Protein AF-A0A818BZT7-F1 (afdb_monomer_lite)

Secondary structure (DSSP, 8-state):
-PPPPS-EEEESSSTT-EEEHHHHTT--SS-EEEPPPPPHHHHHHHHHHHHHHHHHHHH-TT-----------SSHHHHHHHHTS-PPP--SEEEEEEEEEEHHHHHH-HHHHHHHHHHHT-STT-EEEEE---STHHHH--S--SS-THHHHEEEEEEEEEEE-TT--HHHHHHHHHHHHHHHHHHHTTT-TT---S-GGG--TT---

Foldseek 3Di:
DDDAPAWKKDFPPDPPDIDHPVVVVVDDPGDIDTDDDQDPVNVVVVVVVVVVVVVVCVVDVPDDDDDDDDDDDPDPVRCCVVPPPDDDDDDFDKFKAKFQFFPCCVPPVVVLVVVLVCVLVVDPQKDWDKDQDADDVQLPDPDDDPDFCSRNGGRIMIMIMGTDDPPDDPVVVVVVLVSNLVSNVSVVVRPDDDGPGIDVVRHRPPHPD

Sequence (209 aa):
MAPLIGQRYRCLTCGNYDLCSACEKKGHEHRLELVPQPTEDDEDRSCVANISISLITNNYGNFNISDRYIVSYVSLNNFFVTMVEQSNITGVDVLLGSRLIPENIVRNQPDQLEGVLLQINGHKEAIPIEHRVADGHVSSITQNSSINLAWRSALVHVVYARAWLDETSTKEQQKLAKHITKQVEILQIMTGDCQLDAYMNEVDPNEPD

Radius of gyration: 23.44 Å; chains: 1; bounding box: 52×47×61 Å

pLDDT: mean 83.46, std 10.76, range [49.03, 96.56]

Structure (mmCIF, N/CA/C/O backbone):
data_AF-A0A818BZT7-F1
#
_entry.id   AF-A0A818BZT7-F1
#
loop_
_atom_site.group_PDB
_atom_site.id
_atom_site.type_symbol
_atom_site.label_atom_id
_atom_site.label_alt_id
_atom_site.label_comp_id
_atom_site.label_asym_id
_atom_site.label_entity_id
_atom_site.label_seq_id
_atom_site.pdbx_PDB_ins_code
_atom_site.Cartn_x
_atom_site.Cartn_y
_atom_site.Cartn_z
_atom_site.occupancy
_atom_site.B_iso_or_equiv
_atom_site.auth_seq_id
_atom_site.auth_comp_id
_atom_site.auth_asym_id
_atom_site.auth_atom_id
_atom_site.pdbx_PDB_model_num
ATOM 1 N N . MET A 1 1 ? 15.420 28.518 -17.878 1.00 49.03 1 MET A N 1
ATOM 2 C CA . MET A 1 1 ? 15.680 27.418 -18.831 1.00 49.03 1 MET A CA 1
ATOM 3 C C . MET A 1 1 ? 14.709 27.605 -19.985 1.00 49.03 1 MET A C 1
ATOM 5 O O . MET A 1 1 ? 13.521 27.717 -19.719 1.00 49.03 1 MET A O 1
ATOM 9 N N . ALA A 1 2 ? 15.200 27.806 -21.208 1.00 54.62 2 ALA A N 1
ATOM 10 C CA . ALA A 1 2 ? 14.341 28.055 -22.367 1.00 54.62 2 ALA A CA 1
ATOM 11 C C . ALA A 1 2 ? 13.884 26.720 -22.986 1.00 54.62 2 ALA A C 1
ATOM 13 O O . ALA A 1 2 ? 14.660 25.761 -22.943 1.00 54.62 2 ALA A O 1
ATOM 14 N N . PRO A 1 3 ? 12.664 26.637 -23.544 1.00 63.47 3 PRO A N 1
ATOM 15 C CA . PRO A 1 3 ? 12.210 25.446 -24.255 1.00 63.47 3 PRO A CA 1
ATOM 16 C C . PRO A 1 3 ? 13.120 25.139 -25.453 1.00 63.47 3 PRO A C 1
ATOM 18 O O . PRO A 1 3 ? 13.620 26.048 -26.120 1.00 63.47 3 PRO A O 1
ATOM 21 N N . LEU A 1 4 ? 13.346 23.850 -25.725 1.00 69.00 4 LEU A N 1
ATOM 22 C CA . LEU A 1 4 ? 14.070 23.408 -26.917 1.00 69.00 4 LEU A CA 1
ATOM 23 C C . LEU A 1 4 ? 13.161 23.603 -28.139 1.00 69.00 4 LEU A C 1
ATOM 25 O O . LEU A 1 4 ? 12.076 23.035 -28.194 1.00 69.00 4 LEU A O 1
ATOM 29 N N . ILE A 1 5 ? 13.599 24.410 -29.106 1.00 70.56 5 ILE A N 1
ATOM 30 C CA . ILE A 1 5 ? 12.868 24.668 -30.353 1.00 70.56 5 ILE A CA 1
ATOM 31 C C . ILE A 1 5 ? 13.498 23.829 -31.472 1.00 70.56 5 ILE A C 1
ATOM 33 O O . ILE A 1 5 ? 14.712 23.893 -31.682 1.00 70.56 5 ILE A O 1
ATOM 37 N N . GLY A 1 6 ? 12.675 23.065 -32.197 1.00 75.94 6 GLY A N 1
ATOM 38 C CA . GLY A 1 6 ? 13.096 22.215 -33.316 1.00 75.94 6 GLY A CA 1
ATOM 39 C C . GLY A 1 6 ? 13.392 20.765 -32.916 1.00 75.94 6 GLY A C 1
ATOM 40 O O . GLY A 1 6 ? 12.860 20.257 -31.933 1.00 75.94 6 GLY A O 1
ATOM 41 N N . GLN A 1 7 ? 14.237 20.082 -33.695 1.00 86.56 7 GLN A N 1
ATOM 42 C CA . GLN A 1 7 ? 14.578 18.678 -33.449 1.00 86.56 7 GLN A CA 1
ATOM 43 C C . GLN A 1 7 ? 15.288 18.507 -32.100 1.00 86.56 7 GLN A C 1
ATOM 45 O O . GLN A 1 7 ? 16.265 19.210 -31.807 1.00 86.56 7 GLN A O 1
ATOM 50 N N . ARG A 1 8 ? 14.811 17.537 -31.314 1.00 91.75 8 ARG A N 1
ATOM 51 C CA . ARG A 1 8 ? 15.362 17.153 -30.012 1.00 91.75 8 ARG A CA 1
ATOM 52 C C . ARG A 1 8 ? 16.268 15.938 -30.169 1.00 91.75 8 ARG A C 1
ATOM 54 O O . ARG A 1 8 ? 15.881 14.957 -30.793 1.00 91.75 8 ARG A O 1
ATOM 61 N N . TYR A 1 9 ? 17.440 15.995 -29.555 1.00 92.00 9 TYR A N 1
ATOM 62 C CA . TYR A 1 9 ? 18.417 14.914 -29.534 1.00 92.00 9 TYR A CA 1
ATOM 63 C C . TYR A 1 9 ? 18.625 14.461 -28.095 1.00 92.00 9 TYR A C 1
ATOM 65 O O . TYR A 1 9 ? 18.933 15.290 -27.243 1.00 92.00 9 TYR A O 1
ATOM 73 N N . ARG A 1 10 ? 18.473 13.166 -27.824 1.00 92.00 10 ARG A N 1
ATOM 74 C CA . ARG A 1 10 ? 18.626 12.578 -26.489 1.00 92.00 10 ARG A CA 1
ATOM 75 C C . ARG A 1 10 ? 19.940 11.815 -26.396 1.00 92.00 10 ARG A C 1
ATOM 77 O O . ARG A 1 10 ? 20.263 11.023 -27.278 1.00 92.00 10 ARG A O 1
ATOM 84 N N . CYS A 1 11 ? 20.686 12.020 -25.318 1.00 92.75 11 CYS A N 1
ATOM 85 C CA . CYS A 1 11 ? 21.865 11.217 -25.018 1.00 92.75 11 CYS A CA 1
ATOM 86 C C . CYS A 1 11 ? 21.468 9.821 -24.529 1.00 92.75 11 CYS A C 1
ATOM 88 O O . CYS A 1 11 ? 20.619 9.686 -23.653 1.00 92.75 11 CYS A O 1
ATOM 90 N N . LEU A 1 12 ? 22.102 8.785 -25.080 1.00 89.31 12 LEU A N 1
ATOM 91 C CA . LEU A 1 12 ? 21.833 7.395 -24.693 1.00 89.31 12 LEU A CA 1
ATOM 92 C C . LEU A 1 12 ? 22.603 6.952 -23.442 1.00 89.31 12 LEU A C 1
ATOM 94 O O . LEU A 1 12 ? 22.295 5.909 -22.872 1.00 89.31 12 LEU A O 1
ATOM 98 N N . THR A 1 13 ? 23.596 7.736 -23.020 1.00 91.94 13 THR A N 1
ATOM 99 C CA . THR A 1 13 ? 24.458 7.415 -21.872 1.00 91.94 13 THR A CA 1
ATOM 100 C C . THR A 1 13 ? 24.165 8.308 -20.670 1.00 91.94 13 THR A C 1
ATOM 102 O O . THR A 1 13 ? 24.082 7.828 -19.542 1.00 91.9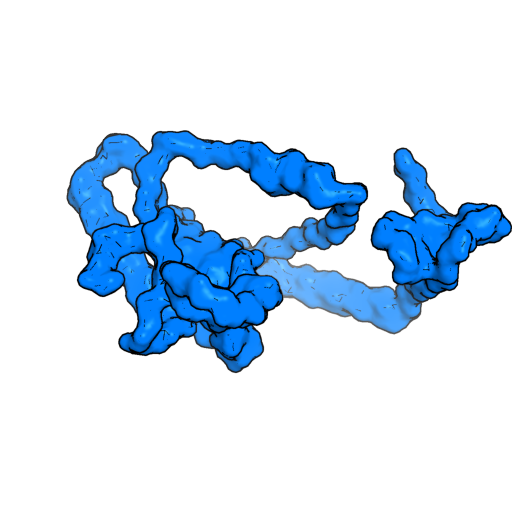4 13 THR A O 1
ATOM 105 N N . CYS A 1 14 ? 23.993 9.614 -20.884 1.00 90.00 14 CYS A N 1
ATOM 106 C CA . CYS A 1 14 ? 23.634 10.549 -19.823 1.00 90.00 14 CYS A CA 1
ATOM 107 C C . CYS A 1 14 ? 22.130 10.474 -19.541 1.00 90.00 14 CYS A C 1
ATOM 109 O O . CYS A 1 14 ? 21.316 10.750 -20.421 1.00 90.00 14 CYS A O 1
ATOM 111 N N . GLY A 1 15 ? 21.755 10.170 -18.297 1.00 84.12 15 GLY A N 1
ATOM 112 C CA . GLY A 1 15 ? 20.358 10.238 -17.870 1.00 84.12 15 GLY A CA 1
ATOM 113 C C . GLY A 1 15 ? 19.805 11.663 -17.990 1.00 84.12 15 GLY A C 1
ATOM 114 O O . GLY A 1 15 ? 20.409 12.602 -17.476 1.00 84.12 15 GLY A O 1
ATOM 115 N N . ASN A 1 16 ? 18.652 11.817 -18.652 1.00 81.25 16 ASN A N 1
ATOM 116 C CA . ASN A 1 16 ? 17.928 13.088 -18.824 1.00 81.25 16 ASN A CA 1
ATOM 117 C C . ASN A 1 16 ? 18.738 14.225 -19.478 1.00 81.25 16 ASN A C 1
ATOM 119 O O . ASN A 1 16 ? 18.587 15.389 -19.107 1.00 81.25 16 ASN A O 1
ATOM 123 N N . TYR A 1 17 ? 19.588 13.907 -20.457 1.00 87.38 17 TYR A N 1
ATOM 124 C CA . TYR A 1 17 ? 20.350 14.913 -21.193 1.00 87.38 17 TYR A CA 1
ATOM 125 C C . TYR A 1 17 ? 19.846 15.053 -22.632 1.00 87.38 17 TYR A C 1
ATOM 127 O O . TYR A 1 17 ? 20.062 14.171 -23.466 1.00 87.38 17 TYR A O 1
ATOM 135 N N . ASP A 1 18 ? 19.189 16.179 -22.914 1.00 89.75 18 ASP A N 1
ATOM 136 C CA . ASP A 1 18 ? 18.651 16.518 -24.229 1.00 89.75 18 ASP A CA 1
ATOM 137 C C . ASP A 1 18 ? 19.289 17.789 -24.792 1.00 89.75 18 ASP A C 1
ATOM 139 O O . ASP A 1 18 ? 19.535 18.760 -24.075 1.00 89.75 18 ASP A O 1
ATOM 143 N N . LEU A 1 19 ? 19.495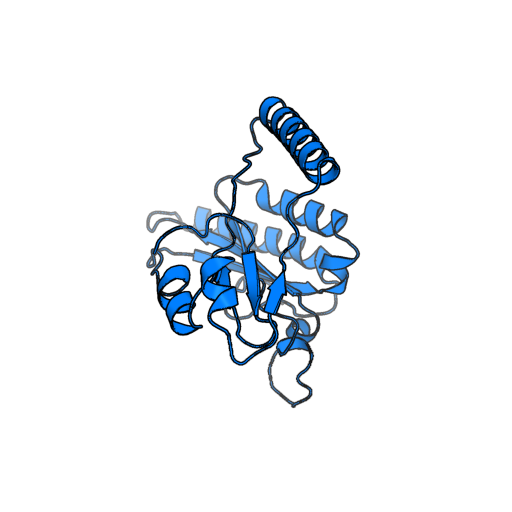 17.804 -26.106 1.00 89.25 19 LEU A N 1
ATOM 144 C CA . LEU A 1 19 ? 20.029 18.934 -26.853 1.00 89.25 19 LEU A CA 1
ATOM 145 C C . LEU A 1 19 ? 19.062 19.342 -27.967 1.00 89.25 19 LEU A C 1
ATOM 147 O O . LEU A 1 19 ? 18.404 18.506 -28.587 1.00 89.25 19 LEU A O 1
ATOM 151 N N . CYS A 1 20 ? 19.000 20.642 -28.261 1.00 90.06 20 CYS A N 1
ATOM 152 C CA . CYS A 1 20 ? 18.420 21.113 -29.518 1.00 90.06 20 CYS A CA 1
ATOM 153 C C . CYS A 1 20 ? 19.416 20.908 -30.665 1.00 90.06 20 CYS A C 1
ATOM 155 O O . CYS A 1 20 ? 20.614 20.719 -30.443 1.00 90.06 20 CYS A O 1
ATOM 157 N N . SER A 1 21 ? 18.949 21.062 -31.901 1.00 87.38 21 SER A N 1
ATOM 158 C CA . SER A 1 21 ? 19.776 20.902 -33.107 1.00 87.38 21 SER A CA 1
ATOM 159 C C . SER A 1 21 ? 20.970 21.865 -33.175 1.00 87.38 21 SER A C 1
ATOM 161 O O . SER A 1 21 ? 21.957 21.587 -33.846 1.00 87.38 21 SER A O 1
ATOM 163 N N . ALA A 1 22 ? 20.903 23.020 -32.503 1.00 86.88 22 ALA A N 1
ATOM 164 C CA . ALA A 1 22 ? 22.027 23.955 -32.437 1.00 86.88 22 ALA A CA 1
ATOM 165 C C . ALA A 1 22 ? 23.097 23.522 -31.422 1.00 86.88 22 ALA A C 1
ATOM 167 O O . ALA A 1 22 ? 24.278 23.803 -31.622 1.00 86.88 22 ALA A O 1
ATOM 168 N N . CYS A 1 23 ? 22.689 22.865 -30.333 1.00 88.69 23 CYS A N 1
ATOM 169 C CA . CYS A 1 23 ? 23.605 22.371 -29.310 1.00 88.69 23 CYS A CA 1
ATOM 170 C C . CYS A 1 23 ? 24.196 21.009 -29.679 1.00 88.69 23 CYS A C 1
ATOM 172 O O . CYS A 1 23 ? 25.354 20.769 -29.367 1.00 88.69 23 CYS A O 1
ATOM 174 N N . GLU A 1 24 ? 23.450 20.162 -30.391 1.00 90.62 24 GLU A N 1
ATOM 175 C CA . GLU A 1 24 ? 23.957 18.896 -30.933 1.00 90.62 24 GLU A CA 1
ATOM 176 C C . GLU A 1 24 ? 25.182 19.124 -31.836 1.00 90.62 24 GLU A C 1
ATOM 178 O O . GLU A 1 24 ? 26.229 18.521 -31.609 1.00 90.62 24 GLU A O 1
ATOM 183 N N . LYS A 1 25 ? 25.124 20.117 -32.734 1.00 88.44 25 LYS A N 1
ATOM 184 C CA . LYS A 1 25 ? 26.244 20.501 -33.617 1.00 88.44 25 LYS A CA 1
ATOM 185 C C . LYS A 1 25 ? 27.517 20.938 -32.893 1.00 88.44 25 LYS A C 1
ATOM 187 O O . LYS A 1 25 ? 28.583 20.958 -33.503 1.00 88.44 25 LYS A O 1
ATOM 192 N N . LYS A 1 26 ? 27.421 21.339 -31.622 1.00 90.00 26 LYS A N 1
ATOM 193 C CA . LYS A 1 26 ? 28.589 21.716 -30.807 1.00 90.00 26 LYS A CA 1
ATOM 194 C C . LYS A 1 26 ? 29.322 20.499 -30.239 1.00 90.00 26 LYS A C 1
ATOM 196 O O . LYS A 1 26 ? 30.416 20.662 -29.709 1.00 90.00 26 LYS A O 1
ATOM 201 N N . GLY A 1 27 ? 28.746 19.309 -30.393 1.00 83.81 27 GLY A N 1
ATOM 202 C CA . GLY A 1 27 ? 29.298 18.050 -29.926 1.00 83.81 27 GLY A CA 1
ATOM 203 C C . GLY A 1 27 ? 28.922 17.742 -28.479 1.00 83.81 27 GLY A C 1
ATOM 204 O O . GLY A 1 27 ? 28.827 18.620 -27.621 1.00 83.81 27 GLY A O 1
ATOM 205 N N . HIS A 1 28 ? 28.727 16.454 -28.218 1.00 90.44 28 HIS A N 1
ATOM 206 C CA . HIS A 1 28 ? 28.611 15.864 -26.891 1.00 90.44 28 HIS A CA 1
ATOM 207 C C . HIS A 1 28 ? 29.419 14.562 -26.887 1.00 90.44 28 HIS A C 1
ATOM 209 O O . HIS A 1 28 ? 29.498 13.884 -27.908 1.00 90.44 28 HIS A O 1
ATOM 215 N N . GLU A 1 29 ? 30.041 14.229 -25.757 1.00 92.56 29 GLU A N 1
ATOM 216 C CA . GLU A 1 29 ? 31.012 13.128 -25.652 1.00 92.56 29 GLU A CA 1
ATOM 217 C C . GLU A 1 29 ? 30.385 11.738 -25.885 1.00 92.56 29 GLU A C 1
ATOM 219 O O . GLU A 1 29 ? 31.062 10.796 -26.292 1.00 92.56 29 GLU A O 1
ATOM 224 N N . HIS A 1 30 ? 29.072 11.618 -25.680 1.00 93.31 30 HIS A N 1
ATOM 225 C CA . HIS A 1 30 ? 28.309 10.389 -25.873 1.00 93.31 30 HIS A CA 1
ATOM 226 C C . HIS A 1 30 ? 27.438 10.422 -27.128 1.00 93.31 30 HIS A C 1
ATOM 228 O O . HIS A 1 30 ? 27.061 11.478 -27.638 1.00 93.31 30 HIS A O 1
ATOM 234 N N . ARG A 1 31 ? 27.035 9.229 -27.577 1.00 92.25 31 ARG A N 1
ATOM 235 C CA . ARG A 1 31 ? 26.115 9.061 -28.702 1.00 92.25 31 ARG A CA 1
ATOM 236 C C . ARG A 1 31 ? 24.758 9.704 -28.400 1.00 92.25 31 ARG A C 1
ATOM 238 O O . ARG A 1 31 ? 24.088 9.353 -27.426 1.00 92.25 31 ARG A O 1
ATOM 245 N N . LEU A 1 32 ? 24.355 10.602 -29.292 1.00 92.06 32 LEU A N 1
ATOM 246 C CA . LEU A 1 32 ? 23.042 11.231 -29.314 1.00 92.06 32 LEU A CA 1
ATOM 247 C C . LEU A 1 32 ? 22.131 10.503 -30.311 1.00 92.06 32 LEU A C 1
ATOM 249 O O . LEU A 1 32 ? 22.587 10.032 -31.355 1.00 92.06 32 LEU A O 1
ATOM 253 N N . GLU A 1 33 ? 20.844 10.428 -29.995 1.00 93.38 33 GLU A N 1
ATOM 254 C CA . GLU A 1 33 ? 19.794 9.905 -30.867 1.00 93.38 33 GLU A CA 1
ATOM 255 C C . GLU A 1 33 ? 18.765 11.002 -31.147 1.00 93.38 33 GLU A C 1
ATOM 257 O O . GLU A 1 33 ? 18.325 11.698 -30.229 1.00 93.38 33 GLU A O 1
ATOM 262 N N . LEU A 1 34 ? 18.383 11.164 -32.417 1.00 90.19 34 LEU A N 1
ATOM 263 C CA . LEU A 1 34 ? 17.292 12.057 -32.793 1.00 90.19 34 LEU A CA 1
ATOM 264 C C . LEU A 1 34 ? 15.983 11.489 -32.244 1.00 90.19 34 LEU A C 1
ATOM 266 O O . LEU A 1 34 ? 15.586 10.381 -32.598 1.00 90.19 34 LEU A O 1
ATOM 270 N N . VAL A 1 35 ? 15.300 12.264 -31.409 1.00 88.06 35 VAL A N 1
ATOM 271 C CA . VAL A 1 35 ? 13.954 11.930 -30.953 1.00 88.06 35 VAL A CA 1
ATOM 272 C C . VAL A 1 35 ? 12.998 12.180 -32.125 1.00 88.06 35 VAL A C 1
ATOM 274 O O . VAL A 1 35 ? 12.928 13.323 -32.600 1.00 88.06 35 VAL A O 1
ATOM 277 N N . PRO A 1 36 ? 12.284 11.146 -32.614 1.00 81.69 36 PRO A N 1
ATOM 278 C CA . PRO A 1 36 ? 11.336 11.301 -33.710 1.00 81.69 36 PRO A CA 1
ATOM 279 C C . PRO A 1 36 ? 10.300 12.374 -33.376 1.00 81.69 36 PRO A C 1
ATOM 281 O O . PRO A 1 36 ? 9.833 12.464 -32.239 1.00 81.69 36 PRO A O 1
ATOM 284 N N . GLN A 1 37 ? 9.960 13.201 -34.363 1.00 75.69 37 GLN A N 1
ATOM 285 C CA . GLN A 1 37 ? 8.767 14.037 -34.254 1.00 75.69 37 GLN A CA 1
ATOM 286 C C . GLN A 1 37 ? 7.526 13.138 -34.375 1.00 75.69 37 GLN A C 1
ATOM 288 O O . GLN A 1 37 ? 7.623 12.098 -35.036 1.00 75.69 37 GLN A O 1
ATOM 293 N N . PRO A 1 38 ? 6.391 13.513 -33.760 1.00 70.38 38 PRO A N 1
ATOM 294 C CA . PRO A 1 38 ? 5.126 12.819 -33.984 1.00 70.38 38 PRO A CA 1
ATOM 295 C C . PRO A 1 38 ? 4.825 12.733 -35.485 1.00 70.38 38 PRO A C 1
ATOM 297 O O . PRO A 1 38 ? 5.083 13.684 -36.226 1.00 70.38 38 PRO A O 1
ATOM 300 N N . THR A 1 39 ? 4.334 11.584 -35.935 1.00 76.31 39 THR A N 1
ATOM 301 C CA . THR A 1 39 ? 3.860 11.395 -37.314 1.00 76.31 39 THR A CA 1
ATOM 302 C C . THR A 1 39 ? 2.414 11.886 -37.463 1.00 76.31 39 THR A C 1
ATOM 304 O O . THR A 1 39 ? 1.724 12.052 -36.460 1.00 76.31 39 THR A O 1
ATOM 307 N N . GLU A 1 40 ? 1.924 12.089 -38.693 1.00 70.50 40 GLU A N 1
ATOM 308 C CA . GLU A 1 40 ? 0.499 12.406 -38.936 1.00 70.50 40 GLU A CA 1
ATOM 309 C C . GLU A 1 40 ? -0.432 11.349 -38.303 1.00 70.50 40 GLU A C 1
ATOM 311 O O . GLU A 1 40 ? -1.425 11.699 -37.670 1.00 70.50 40 GLU A O 1
ATOM 316 N N . ASP A 1 41 ? -0.049 10.067 -38.347 1.00 72.06 41 ASP A N 1
ATOM 317 C CA . ASP A 1 41 ? -0.779 8.979 -37.679 1.00 72.06 41 ASP A CA 1
ATOM 318 C C . ASP A 1 41 ? -0.816 9.141 -36.142 1.00 72.06 41 ASP A C 1
ATOM 320 O O . ASP A 1 41 ? -1.782 8.737 -35.487 1.00 72.06 41 ASP A O 1
ATOM 324 N N . ASP A 1 42 ? 0.228 9.721 -35.538 1.00 65.69 42 ASP A N 1
ATOM 325 C CA . ASP A 1 42 ? 0.270 10.004 -34.098 1.00 65.69 42 ASP A CA 1
ATOM 326 C C . ASP A 1 42 ? -0.615 11.206 -33.728 1.00 65.69 42 ASP A C 1
ATOM 328 O O . ASP A 1 42 ? -1.237 11.205 -32.660 1.00 65.69 42 ASP A O 1
ATOM 332 N N . GLU A 1 43 ? -0.718 12.209 -34.606 1.00 66.31 43 GLU A N 1
ATOM 333 C CA . GLU A 1 43 ? -1.638 13.343 -34.441 1.00 66.31 43 GLU A CA 1
ATOM 334 C C . GLU A 1 43 ? -3.104 12.898 -34.549 1.00 66.31 43 GLU A C 1
ATOM 336 O O . GLU A 1 43 ? -3.924 13.263 -33.700 1.00 66.31 43 GLU A O 1
ATOM 341 N N . ASP A 1 44 ? -3.422 12.018 -35.500 1.00 69.88 44 ASP A N 1
ATOM 342 C CA . ASP A 1 44 ? -4.750 11.409 -35.626 1.00 69.88 44 ASP A CA 1
ATOM 343 C C . ASP A 1 44 ? -5.105 10.559 -34.397 1.00 69.88 44 ASP A C 1
ATOM 345 O O . ASP A 1 44 ? -6.208 10.662 -33.850 1.00 69.88 44 ASP A O 1
ATOM 349 N N . ARG A 1 45 ? -4.156 9.771 -33.875 1.00 68.12 45 ARG A N 1
ATOM 350 C CA . ARG A 1 45 ? -4.338 9.034 -32.610 1.00 68.12 45 ARG A CA 1
ATOM 351 C C . ARG A 1 45 ? -4.578 9.965 -31.425 1.00 68.12 45 ARG A C 1
ATOM 353 O O . ARG A 1 45 ? -5.419 9.656 -30.579 1.00 68.12 45 ARG A O 1
ATOM 360 N N . SER A 1 46 ? -3.885 11.103 -31.367 1.00 67.88 46 SER A N 1
ATOM 361 C CA . SER A 1 46 ? -4.117 12.130 -30.347 1.00 67.88 46 SER A CA 1
ATOM 362 C C . SER A 1 46 ? -5.523 12.732 -30.463 1.00 67.88 46 SER A C 1
ATOM 364 O O . SER A 1 46 ? -6.220 12.878 -29.456 1.00 67.88 46 SER A O 1
ATOM 366 N N . CYS A 1 47 ? -5.993 12.999 -31.685 1.00 70.50 47 CYS A N 1
ATOM 367 C CA . CYS A 1 47 ? -7.353 13.472 -31.941 1.00 70.50 47 CYS A CA 1
ATOM 368 C C . CYS A 1 47 ? -8.411 12.463 -31.460 1.00 70.50 47 CYS A C 1
ATOM 370 O O . CYS A 1 47 ? -9.324 12.821 -30.711 1.00 70.50 47 CYS A O 1
ATOM 372 N N . VAL A 1 48 ? -8.250 11.185 -31.813 1.00 68.88 48 VAL A N 1
ATOM 373 C CA . VAL A 1 48 ? -9.156 10.100 -31.399 1.00 68.88 48 VAL A CA 1
ATOM 374 C C . VAL A 1 48 ? -9.164 9.923 -29.876 1.00 68.88 48 VAL A C 1
ATOM 376 O O . VAL A 1 48 ? -10.234 9.739 -29.283 1.00 68.88 48 VAL A O 1
ATOM 379 N N . ALA A 1 49 ? -8.003 10.027 -29.222 1.00 67.75 49 ALA A N 1
ATOM 380 C CA . ALA A 1 49 ? -7.904 9.987 -27.765 1.00 67.75 49 ALA A CA 1
ATOM 381 C C . ALA A 1 49 ? -8.671 11.152 -27.117 1.00 67.75 49 ALA A C 1
ATOM 383 O O . ALA A 1 49 ? -9.473 10.921 -26.214 1.00 67.75 49 ALA A O 1
ATOM 384 N N . ASN A 1 50 ? -8.514 12.378 -27.625 1.00 68.12 50 ASN A N 1
ATOM 385 C CA . ASN A 1 50 ? -9.215 13.560 -27.113 1.00 68.12 50 ASN A CA 1
ATOM 386 C C . ASN A 1 50 ? -10.740 13.461 -27.274 1.00 68.12 50 ASN A C 1
ATOM 388 O O . ASN A 1 50 ? -11.488 13.795 -26.352 1.00 68.12 50 ASN A O 1
ATOM 392 N N . ILE A 1 51 ? -11.216 12.953 -28.415 1.00 72.94 51 ILE A N 1
ATOM 393 C CA . ILE A 1 51 ? -12.647 12.708 -28.642 1.00 72.94 51 ILE A CA 1
ATOM 394 C C . ILE A 1 51 ? -13.171 11.676 -27.636 1.00 72.94 51 ILE A C 1
ATOM 396 O O . ILE A 1 51 ? -14.187 11.916 -26.984 1.00 72.94 51 ILE A O 1
ATOM 400 N N . SER A 1 52 ? -12.453 10.568 -27.446 1.00 71.38 52 SER A N 1
ATOM 401 C CA . SER A 1 52 ? -12.827 9.514 -26.492 1.00 71.38 52 SER A CA 1
ATOM 402 C C . SER A 1 52 ? -12.875 10.031 -25.049 1.00 71.38 52 SER A C 1
ATOM 404 O O . SER A 1 52 ? -13.851 9.792 -24.342 1.00 71.38 52 SER A O 1
ATOM 406 N N . ILE A 1 53 ? -11.874 10.814 -24.639 1.00 69.06 53 ILE A N 1
ATOM 407 C CA . ILE A 1 53 ? -11.810 11.511 -23.343 1.00 69.06 53 ILE A CA 1
ATOM 408 C C . ILE A 1 53 ? -13.052 12.384 -23.147 1.00 69.06 53 ILE A C 1
ATOM 410 O O . ILE A 1 53 ? -13.718 12.268 -22.120 1.00 69.06 53 ILE A O 1
ATOM 414 N N . SER A 1 54 ? -13.401 13.208 -24.140 1.00 68.81 54 SER A N 1
ATOM 415 C CA . SER A 1 54 ? -14.567 14.097 -24.062 1.00 68.81 54 SER A CA 1
ATOM 416 C C . SER A 1 54 ? -15.897 13.338 -23.981 1.00 68.81 54 SER A C 1
ATOM 418 O O . SER A 1 54 ? -16.813 13.760 -23.278 1.00 68.81 54 SER A O 1
ATOM 420 N N . LEU A 1 55 ? -16.017 12.199 -24.669 1.00 68.44 55 LEU A N 1
ATOM 421 C CA . LEU A 1 55 ? -17.209 11.352 -24.611 1.00 68.44 55 LEU A CA 1
ATOM 422 C C . LEU A 1 55 ? -17.368 10.697 -23.238 1.00 68.44 55 LEU A C 1
ATOM 424 O O . LEU A 1 55 ? -18.491 10.560 -22.755 1.00 68.44 55 LEU A O 1
ATOM 428 N N . ILE A 1 56 ? -16.263 10.305 -22.605 1.00 66.88 56 ILE A N 1
ATOM 429 C CA . ILE A 1 56 ? -16.279 9.701 -21.273 1.00 66.88 56 ILE A CA 1
ATOM 430 C C . ILE A 1 56 ? -16.616 10.765 -20.216 1.00 66.88 56 ILE A C 1
ATOM 432 O O . ILE A 1 56 ? -17.528 10.562 -19.417 1.00 66.88 56 ILE A O 1
ATOM 436 N N . THR A 1 57 ? -15.961 11.928 -20.228 1.00 67.44 57 THR A N 1
ATOM 437 C CA . THR A 1 57 ? -16.175 12.964 -19.197 1.00 67.44 57 THR A CA 1
ATOM 438 C C . THR A 1 57 ? -17.543 13.633 -19.271 1.00 67.44 57 THR A C 1
ATOM 440 O O . THR A 1 57 ? -18.088 14.003 -18.235 1.00 67.44 57 THR A O 1
ATOM 443 N N . ASN A 1 58 ? -18.137 13.755 -20.461 1.00 68.81 58 ASN A N 1
ATOM 444 C CA . ASN A 1 58 ? -19.469 14.349 -20.607 1.00 68.81 58 ASN A CA 1
ATOM 445 C C . ASN A 1 58 ? -20.611 13.397 -20.216 1.00 68.81 58 ASN A C 1
ATOM 447 O O . ASN A 1 58 ? -21.685 13.864 -19.843 1.00 68.81 58 ASN A O 1
ATOM 451 N N . ASN A 1 59 ? -20.400 12.079 -20.297 1.00 67.19 59 ASN A N 1
ATOM 452 C CA . ASN A 1 59 ? -21.437 11.089 -19.991 1.00 67.19 59 ASN A CA 1
ATOM 453 C C . ASN A 1 59 ? -21.375 10.555 -18.550 1.00 67.19 59 ASN A C 1
ATOM 455 O O . ASN A 1 59 ? -22.370 10.015 -18.068 1.00 67.19 59 ASN A O 1
ATOM 459 N N . TYR A 1 60 ? -20.250 10.724 -17.845 1.00 62.72 60 TYR A N 1
ATOM 460 C CA . TYR A 1 60 ? -20.062 10.216 -16.484 1.00 62.72 60 TYR A CA 1
ATOM 461 C C . TYR A 1 60 ? -19.651 11.336 -15.518 1.00 62.72 60 TYR A C 1
ATOM 463 O O . TYR A 1 60 ? -18.490 11.726 -15.440 1.00 62.72 60 TYR A O 1
ATOM 471 N N . GLY A 1 61 ? -20.608 11.836 -14.727 1.00 64.50 61 GLY A N 1
ATOM 472 C CA . GLY A 1 61 ? -20.390 12.944 -13.779 1.00 64.50 61 GLY A CA 1
ATOM 473 C C . GLY A 1 61 ? -19.544 12.607 -12.542 1.00 64.50 61 GLY A C 1
ATOM 474 O O . GLY A 1 61 ? -19.272 13.482 -11.725 1.00 64.50 61 GLY A O 1
ATOM 475 N N . ASN A 1 62 ? -19.144 11.346 -12.376 1.00 64.25 62 ASN A N 1
ATOM 476 C CA . ASN A 1 62 ? -18.258 10.863 -11.314 1.00 64.25 62 ASN A CA 1
ATOM 477 C C . ASN A 1 62 ? -16.836 10.554 -11.814 1.00 64.25 62 ASN A C 1
ATOM 479 O O . ASN A 1 62 ? -16.040 10.000 -11.059 1.00 64.25 62 ASN A O 1
ATOM 483 N N . PHE A 1 63 ? -16.519 10.887 -13.067 1.00 62.75 63 PHE A N 1
ATOM 484 C CA . PHE A 1 63 ? -15.218 10.632 -13.673 1.00 62.75 63 PHE A CA 1
ATOM 485 C C . PHE A 1 63 ? -14.450 11.944 -13.852 1.00 62.75 63 PHE A C 1
ATOM 487 O O . PHE A 1 63 ? -14.944 12.877 -14.481 1.00 62.75 63 PHE A O 1
ATOM 494 N N . ASN A 1 64 ? -13.238 12.026 -13.297 1.00 65.44 64 ASN A N 1
ATOM 495 C CA . ASN A 1 64 ? -12.362 13.186 -13.449 1.00 65.44 64 ASN A CA 1
ATOM 496 C C . ASN A 1 64 ? -11.086 12.768 -14.184 1.00 65.44 64 ASN A C 1
ATOM 498 O O . ASN A 1 64 ? -10.346 11.914 -13.699 1.00 65.44 64 ASN A O 1
ATOM 502 N N . ILE A 1 65 ? -10.830 13.375 -15.341 1.00 69.31 65 ILE A N 1
ATOM 503 C CA . ILE A 1 65 ? -9.583 13.188 -16.085 1.00 69.31 65 ILE A CA 1
ATOM 504 C C . ILE A 1 65 ? -8.660 14.348 -15.739 1.00 69.31 65 ILE A C 1
ATOM 506 O O . ILE A 1 65 ? -9.036 15.511 -15.858 1.00 69.31 65 ILE A O 1
ATOM 510 N N . SER A 1 66 ? -7.437 14.026 -15.332 1.00 67.88 66 SER A N 1
ATOM 511 C CA . SER A 1 66 ? -6.394 15.012 -15.073 1.00 67.88 66 SER A CA 1
ATOM 512 C C . SER A 1 66 ? -5.154 14.681 -15.886 1.00 67.88 66 SER A C 1
ATOM 514 O O . SER A 1 66 ? -4.667 13.550 -15.807 1.00 67.88 66 SER A O 1
ATOM 516 N N . ASP A 1 67 ? -4.600 15.671 -16.579 1.00 63.25 67 ASP A N 1
ATOM 517 C CA . ASP A 1 67 ? -3.302 15.531 -17.229 1.00 63.25 67 ASP A CA 1
ATOM 518 C C . ASP A 1 67 ? -2.197 15.468 -16.172 1.00 63.25 67 ASP A C 1
ATOM 520 O O . ASP A 1 67 ? -2.093 16.319 -15.282 1.00 63.25 67 ASP A O 1
ATOM 524 N N . ARG A 1 68 ? -1.349 14.442 -16.260 1.00 64.75 68 ARG A N 1
ATOM 525 C CA . ARG A 1 68 ? -0.153 14.304 -15.425 1.00 64.75 68 ARG A CA 1
ATOM 526 C C . ARG A 1 68 ? 1.075 14.426 -16.317 1.00 64.75 68 ARG A C 1
ATOM 528 O O . ARG A 1 68 ? 1.305 13.596 -17.189 1.00 64.75 68 ARG A O 1
ATOM 535 N N . TYR A 1 69 ? 1.869 15.469 -16.091 1.00 74.50 69 TYR A N 1
ATOM 536 C CA . TYR A 1 69 ? 3.139 15.655 -16.785 1.00 74.50 69 TYR A CA 1
ATOM 537 C C . TYR A 1 69 ? 4.197 14.712 -16.213 1.00 74.50 69 TYR A C 1
ATOM 539 O O . TYR A 1 69 ? 4.311 14.559 -14.996 1.00 74.50 69 TYR A O 1
ATOM 547 N N . ILE A 1 70 ? 5.011 14.119 -17.088 1.00 80.88 70 ILE A N 1
ATOM 548 C CA . ILE A 1 70 ? 6.231 13.431 -16.663 1.00 80.88 70 ILE A CA 1
ATOM 549 C C . ILE A 1 70 ? 7.230 14.509 -16.239 1.00 80.88 70 ILE A C 1
ATOM 551 O O . ILE A 1 70 ? 7.695 15.295 -17.066 1.00 80.88 70 ILE A O 1
ATOM 555 N N . VAL A 1 71 ? 7.545 14.552 -14.946 1.00 83.06 71 VAL A N 1
ATOM 556 C CA . VAL A 1 71 ? 8.538 15.471 -14.382 1.00 83.06 71 VAL A CA 1
ATOM 557 C C . VAL A 1 71 ? 9.829 14.702 -14.134 1.00 83.06 71 VAL A C 1
ATOM 559 O O . VAL A 1 71 ? 9.855 13.741 -13.366 1.00 83.06 71 VAL A O 1
ATOM 562 N N . SER A 1 72 ? 10.908 15.130 -14.784 1.00 88.75 72 SER A N 1
ATOM 563 C CA . SER A 1 72 ? 12.248 14.597 -14.538 1.00 88.75 72 SER A CA 1
ATOM 564 C C . SER A 1 72 ? 12.942 15.386 -13.432 1.00 88.75 72 SER A C 1
ATOM 566 O O . SER A 1 72 ? 12.946 16.616 -13.450 1.00 88.75 72 SER A O 1
ATOM 568 N N . TYR A 1 73 ? 13.592 14.677 -12.511 1.00 89.56 73 TYR A N 1
ATOM 569 C CA . TYR A 1 73 ? 14.383 15.264 -11.429 1.00 89.56 73 TYR A CA 1
ATOM 570 C C . TYR A 1 73 ? 15.873 15.053 -11.686 1.00 89.56 73 TYR A C 1
ATOM 572 O O . TYR A 1 73 ? 16.285 14.033 -12.242 1.00 89.56 73 TYR A O 1
ATOM 580 N N . VAL A 1 74 ? 16.691 16.023 -11.276 1.00 91.88 74 VAL A N 1
ATOM 581 C CA . VAL A 1 74 ? 18.146 16.006 -11.521 1.00 91.88 74 VAL A CA 1
ATOM 582 C C . VAL A 1 74 ? 18.900 15.031 -10.612 1.00 91.88 74 VAL A C 1
ATOM 584 O O . VAL A 1 74 ? 20.034 14.664 -10.902 1.00 91.88 74 VAL A O 1
ATOM 587 N N . SER A 1 75 ? 18.290 14.622 -9.497 1.00 93.62 75 SER A N 1
ATOM 588 C CA . SER A 1 75 ? 18.833 13.639 -8.560 1.00 93.62 75 SER A CA 1
ATOM 589 C C . SER A 1 75 ? 17.725 13.047 -7.687 1.00 93.62 75 SER A C 1
ATOM 591 O O . SER A 1 75 ? 16.645 13.630 -7.565 1.00 93.62 75 SER A O 1
ATOM 593 N N . LEU A 1 76 ? 18.019 11.925 -7.020 1.00 92.50 76 LEU A N 1
ATOM 594 C CA . LEU A 1 76 ? 17.114 11.325 -6.035 1.00 92.50 76 LEU A CA 1
ATOM 595 C C . LEU A 1 76 ? 16.792 12.295 -4.889 1.00 92.50 76 LEU A C 1
ATOM 597 O O . LEU A 1 76 ? 15.646 12.377 -4.465 1.00 92.50 76 LEU A O 1
ATOM 601 N N . ASN A 1 77 ? 17.777 13.073 -4.427 1.00 93.56 77 ASN A N 1
ATOM 602 C CA . ASN A 1 77 ? 17.561 14.068 -3.376 1.00 93.56 77 ASN A CA 1
ATOM 603 C C . ASN A 1 77 ? 16.602 15.176 -3.832 1.00 93.56 77 ASN A C 1
ATOM 605 O O . ASN A 1 77 ? 15.709 15.566 -3.091 1.00 93.56 77 ASN A O 1
ATOM 609 N N . ASN A 1 78 ? 16.756 15.667 -5.067 1.00 93.25 78 ASN A N 1
ATOM 610 C CA . ASN A 1 78 ? 15.850 16.679 -5.604 1.00 93.25 78 ASN A CA 1
ATOM 611 C C . ASN A 1 78 ? 14.416 16.143 -5.749 1.00 93.25 78 ASN A C 1
ATOM 613 O O . ASN A 1 78 ? 13.476 16.859 -5.411 1.00 93.25 78 ASN A O 1
ATOM 617 N N . PHE A 1 79 ? 14.254 14.889 -6.181 1.00 91.94 79 PHE A N 1
ATOM 618 C CA . PHE A 1 79 ? 12.960 14.204 -6.163 1.00 91.94 79 PHE A CA 1
ATOM 619 C C . PHE A 1 79 ? 12.383 14.121 -4.743 1.00 91.94 79 PHE A C 1
ATOM 621 O O . PHE A 1 79 ? 11.251 14.546 -4.529 1.00 91.94 79 PHE A O 1
ATOM 628 N N . PHE A 1 80 ? 13.168 13.640 -3.775 1.00 91.75 80 PHE A N 1
ATOM 629 C CA . PHE A 1 80 ? 12.721 13.434 -2.397 1.00 91.75 80 PHE A CA 1
ATOM 630 C C . PHE A 1 80 ? 12.236 14.734 -1.748 1.00 91.75 80 PHE A C 1
ATOM 632 O O . PHE A 1 80 ? 11.097 14.799 -1.299 1.00 91.75 80 PHE A O 1
ATOM 639 N N . VAL A 1 81 ? 13.046 15.794 -1.790 1.00 90.44 81 VAL A N 1
ATOM 640 C CA . VAL A 1 81 ? 12.692 17.113 -1.234 1.00 90.44 81 VAL A CA 1
ATOM 641 C C . VAL A 1 81 ? 11.439 17.692 -1.905 1.00 90.44 81 VAL A C 1
ATOM 643 O O . VAL A 1 81 ? 10.604 18.315 -1.258 1.00 90.44 81 VAL A O 1
ATOM 646 N N . THR A 1 82 ? 11.275 17.483 -3.216 1.00 88.81 82 THR A N 1
ATOM 647 C CA . THR A 1 82 ? 10.153 18.081 -3.959 1.00 88.81 82 THR A CA 1
ATOM 648 C C . THR A 1 82 ? 8.844 17.315 -3.765 1.00 88.81 82 THR A C 1
ATOM 650 O O . THR A 1 82 ? 7.786 17.934 -3.650 1.00 88.81 82 THR A O 1
ATOM 653 N N . MET A 1 83 ? 8.902 15.980 -3.764 1.00 86.38 83 MET A N 1
ATOM 654 C CA . MET A 1 83 ? 7.720 15.113 -3.853 1.00 86.38 83 MET A CA 1
ATOM 655 C C . MET A 1 83 ? 7.385 14.366 -2.564 1.00 86.38 83 MET A C 1
ATOM 657 O O . MET A 1 83 ? 6.234 13.982 -2.394 1.00 86.38 83 MET A O 1
ATOM 661 N N . VAL A 1 84 ? 8.365 14.122 -1.691 1.00 85.19 84 VAL A N 1
ATOM 662 C CA . VAL A 1 84 ? 8.230 13.199 -0.550 1.00 85.19 84 VAL A CA 1
ATOM 663 C C . VAL A 1 84 ? 8.376 13.910 0.793 1.00 85.19 84 VAL A C 1
ATOM 665 O O . VAL A 1 84 ? 7.640 13.597 1.717 1.00 85.19 84 VAL A O 1
ATOM 668 N N . GLU A 1 85 ? 9.289 14.878 0.915 1.00 85.00 85 GLU A N 1
ATOM 669 C CA . GLU A 1 85 ? 9.559 15.590 2.178 1.00 85.00 85 GLU A CA 1
ATOM 670 C C . GLU A 1 85 ? 8.385 16.466 2.647 1.00 85.00 85 GLU A C 1
ATOM 672 O O . GLU A 1 85 ? 8.356 16.910 3.793 1.00 85.00 85 GLU A O 1
ATOM 677 N N . GLN A 1 86 ? 7.395 16.715 1.787 1.00 78.44 86 GLN A N 1
ATOM 678 C CA . GLN A 1 86 ? 6.206 17.461 2.181 1.00 78.44 86 GLN A CA 1
ATOM 679 C C . GLN A 1 86 ? 5.484 16.739 3.326 1.00 78.44 86 GLN A C 1
ATOM 681 O O . GLN A 1 86 ? 4.950 15.644 3.161 1.00 78.44 86 GLN A O 1
ATOM 686 N N . SER A 1 87 ? 5.460 17.370 4.499 1.00 71.19 87 SER A N 1
ATOM 687 C CA . SER A 1 87 ? 4.750 16.835 5.655 1.00 71.19 87 SER A CA 1
ATOM 688 C C . SER A 1 87 ? 3.243 16.919 5.448 1.00 71.19 87 SER A C 1
ATOM 690 O O . SER A 1 87 ? 2.696 17.990 5.178 1.00 71.19 87 SER A O 1
ATOM 692 N N . ASN A 1 88 ? 2.568 15.792 5.652 1.00 76.88 88 ASN A N 1
ATOM 693 C CA . ASN A 1 88 ? 1.117 15.747 5.756 1.00 76.88 88 ASN A CA 1
ATOM 694 C C . ASN A 1 88 ? 0.652 16.127 7.167 1.00 76.88 88 ASN A C 1
ATOM 696 O O . ASN A 1 88 ? 1.435 16.196 8.117 1.00 76.88 88 ASN A O 1
ATOM 700 N N . ILE A 1 89 ? -0.650 16.367 7.294 1.00 75.75 89 ILE A N 1
ATOM 701 C CA . ILE A 1 89 ? -1.304 16.619 8.578 1.00 75.75 89 ILE A CA 1
ATOM 702 C C . ILE A 1 89 ? -1.221 15.342 9.428 1.00 75.75 89 ILE A C 1
ATOM 704 O O . ILE A 1 89 ? -1.524 14.251 8.948 1.00 75.75 89 ILE A O 1
ATOM 708 N N . THR A 1 90 ? -0.815 15.485 10.688 1.00 82.38 90 THR A N 1
ATOM 709 C CA . THR A 1 90 ? -0.760 14.411 11.692 1.00 82.38 90 THR A CA 1
ATOM 710 C C . THR A 1 90 ? -1.539 14.821 12.947 1.00 82.38 90 THR A C 1
ATOM 712 O O . THR A 1 90 ? -2.030 15.947 13.030 1.00 82.38 90 THR A O 1
ATOM 715 N N . GLY A 1 91 ? -1.666 13.914 13.923 1.00 85.56 91 GLY A N 1
ATOM 716 C CA . GLY A 1 91 ? -2.341 14.193 15.199 1.00 85.56 91 GLY A CA 1
ATOM 717 C C . GLY A 1 91 ? -3.844 13.910 15.207 1.00 85.56 91 GLY A C 1
ATOM 718 O O . GLY A 1 91 ? -4.540 14.423 16.072 1.00 85.56 91 GLY A O 1
ATOM 719 N N . VAL A 1 92 ? -4.333 13.115 14.253 1.00 84.88 92 VAL A N 1
ATOM 720 C CA . VAL A 1 92 ? -5.709 12.607 14.236 1.00 84.88 92 VAL A CA 1
ATOM 721 C C . VAL A 1 92 ? -5.678 11.121 14.569 1.00 84.88 92 VAL A C 1
ATOM 723 O O . VAL A 1 92 ? -4.793 10.405 14.091 1.00 84.88 92 VAL A O 1
ATOM 726 N N . ASP A 1 93 ? -6.647 10.661 15.354 1.00 89.56 93 ASP A N 1
ATOM 727 C CA . ASP A 1 93 ? -6.856 9.238 15.577 1.00 89.56 93 ASP A CA 1
ATOM 728 C C . ASP A 1 93 ? -7.209 8.548 14.258 1.00 89.56 93 ASP A C 1
ATOM 730 O O . ASP A 1 93 ? -8.171 8.918 13.577 1.00 89.56 93 ASP A O 1
ATOM 734 N N . VAL A 1 94 ? -6.433 7.527 13.902 1.00 89.69 94 VAL A N 1
ATOM 735 C CA . VAL A 1 94 ? -6.640 6.734 12.694 1.00 89.69 94 VAL A CA 1
ATOM 736 C C . VAL A 1 94 ? -6.599 5.254 13.033 1.00 89.69 94 VAL A C 1
ATOM 738 O O . VAL A 1 94 ? -5.735 4.789 13.774 1.00 89.69 94 VAL A O 1
ATOM 741 N N . LEU A 1 95 ? -7.532 4.510 12.454 1.00 91.50 95 LEU A N 1
ATOM 742 C CA . LEU A 1 95 ? -7.476 3.063 12.394 1.00 91.50 95 LEU A CA 1
ATOM 743 C C . LEU A 1 95 ? -7.184 2.655 10.953 1.00 91.50 95 LEU A C 1
ATOM 745 O O . LEU A 1 95 ? -7.793 3.162 10.004 1.00 91.50 95 LEU A O 1
ATOM 749 N N . LEU A 1 96 ? -6.211 1.765 10.817 1.00 92.88 96 LEU A N 1
ATOM 750 C CA . LEU A 1 96 ? -5.717 1.258 9.548 1.00 92.88 96 LEU A CA 1
ATOM 751 C C . LEU A 1 96 ? -6.051 -0.221 9.441 1.00 92.88 96 LEU A C 1
ATOM 753 O O . LEU A 1 96 ? -6.274 -0.883 10.445 1.00 92.88 96 LEU A O 1
ATOM 757 N N . GLY A 1 97 ? -6.056 -0.723 8.219 1.00 92.06 97 GLY A N 1
ATOM 758 C CA . GLY A 1 97 ? -6.050 -2.140 7.910 1.00 92.06 97 GLY A CA 1
ATOM 759 C C . GLY A 1 97 ? -5.440 -2.332 6.537 1.00 92.06 97 GLY A C 1
ATOM 760 O O . GLY A 1 97 ? -5.601 -1.463 5.680 1.00 92.06 97 GLY A O 1
ATOM 761 N N . SER A 1 98 ? -4.699 -3.412 6.305 1.00 93.31 98 SER A N 1
ATOM 762 C CA . SER A 1 98 ? -3.981 -3.549 5.037 1.00 93.31 98 SER A CA 1
ATOM 763 C C . SER A 1 98 ? -3.811 -4.975 4.550 1.00 93.31 98 SER A C 1
ATOM 765 O O . SER A 1 98 ? -3.897 -5.936 5.317 1.00 93.31 98 SER A O 1
ATOM 767 N N . ARG A 1 99 ? -3.541 -5.082 3.246 1.00 93.19 99 ARG A N 1
ATOM 768 C CA . ARG A 1 99 ? -3.144 -6.314 2.563 1.00 93.19 99 ARG A CA 1
ATOM 769 C C . ARG A 1 99 ? -2.057 -6.041 1.526 1.00 93.19 99 ARG A C 1
ATOM 771 O O . ARG A 1 99 ? -2.074 -5.031 0.818 1.00 93.19 99 ARG A O 1
ATOM 778 N N . LEU A 1 100 ? -1.099 -6.955 1.450 1.00 93.44 100 LEU A N 1
ATOM 779 C CA . LEU A 1 100 ? -0.054 -7.035 0.439 1.00 93.44 100 LEU A CA 1
ATOM 780 C C . LEU A 1 100 ? -0.596 -7.863 -0.725 1.00 93.44 100 LEU A C 1
ATOM 782 O O . LEU A 1 100 ? -0.690 -9.083 -0.643 1.00 93.44 100 LEU A O 1
ATOM 786 N N . ILE A 1 101 ? -0.956 -7.196 -1.817 1.00 92.06 101 ILE A N 1
ATOM 787 C CA . ILE A 1 101 ? -1.571 -7.821 -2.985 1.00 92.06 101 ILE A CA 1
ATOM 788 C C . ILE A 1 101 ? -0.480 -8.389 -3.910 1.00 92.06 101 ILE A C 1
ATOM 790 O O . ILE A 1 101 ? 0.380 -7.632 -4.392 1.00 92.06 101 ILE A O 1
ATOM 794 N N . PRO A 1 102 ? -0.509 -9.704 -4.196 1.00 91.75 102 PRO A N 1
ATOM 795 C CA . PRO A 1 102 ? 0.447 -10.360 -5.078 1.00 91.75 102 PRO A CA 1
ATOM 796 C C . PRO A 1 102 ? 0.474 -9.807 -6.510 1.00 91.75 102 PRO A C 1
ATOM 798 O O . PRO A 1 102 ? -0.560 -9.512 -7.112 1.00 91.75 102 PRO A O 1
ATOM 801 N N . GLU A 1 103 ? 1.664 -9.749 -7.105 1.00 91.38 103 GLU A N 1
ATOM 802 C CA . GLU A 1 103 ? 1.895 -9.311 -8.483 1.00 91.38 103 GLU A CA 1
ATOM 803 C C . GLU A 1 103 ? 1.058 -10.096 -9.498 1.00 91.38 103 GLU A C 1
ATOM 805 O O . GLU A 1 103 ? 0.462 -9.512 -10.404 1.00 91.38 103 GLU A O 1
ATOM 810 N N . ASN A 1 104 ? 0.989 -11.422 -9.350 1.00 90.44 104 ASN A N 1
ATOM 811 C CA . ASN A 1 104 ? 0.240 -12.280 -10.266 1.00 90.44 104 ASN A CA 1
ATOM 812 C C . ASN A 1 104 ? -1.257 -11.938 -10.287 1.00 90.44 104 ASN A C 1
ATOM 814 O O . ASN A 1 104 ? -1.889 -12.094 -11.328 1.00 90.44 104 ASN A O 1
ATOM 818 N N . ILE A 1 105 ? -1.813 -11.461 -9.177 1.00 89.75 105 ILE A N 1
ATOM 819 C CA . ILE A 1 105 ? -3.211 -11.054 -9.067 1.00 89.75 105 ILE A CA 1
ATOM 820 C C . ILE A 1 105 ? -3.401 -9.686 -9.712 1.00 89.75 105 ILE A C 1
ATOM 822 O O . ILE A 1 105 ? -4.259 -9.546 -10.578 1.00 89.75 105 ILE A O 1
ATOM 826 N N . VAL A 1 106 ? -2.526 -8.722 -9.410 1.00 89.50 106 VAL A N 1
ATOM 827 C CA . VAL A 1 106 ? -2.566 -7.388 -10.034 1.00 89.50 106 VAL A CA 1
ATOM 828 C C . VAL A 1 106 ? -2.434 -7.466 -11.559 1.00 89.50 106 VAL A C 1
ATOM 830 O O . VAL A 1 106 ? -3.118 -6.741 -12.276 1.00 89.50 106 VAL A O 1
ATOM 833 N N . ARG A 1 107 ? -1.557 -8.334 -12.077 1.00 89.56 107 ARG A N 1
ATOM 834 C CA . ARG A 1 107 ? -1.289 -8.425 -13.521 1.00 89.56 107 ARG A CA 1
ATOM 835 C C . ARG A 1 107 ? -2.263 -9.314 -14.284 1.00 89.56 107 ARG A C 1
ATOM 837 O O . ARG A 1 107 ? -2.556 -9.005 -15.434 1.00 89.56 107 ARG A O 1
ATOM 844 N N . ASN A 1 108 ? -2.718 -10.416 -13.686 1.00 92.44 108 ASN A N 1
ATOM 845 C CA . ASN A 1 108 ? -3.491 -11.432 -14.408 1.00 92.44 108 ASN A CA 1
ATOM 846 C C . ASN A 1 108 ? -4.975 -11.468 -14.022 1.00 92.44 108 ASN A C 1
ATOM 848 O O . ASN A 1 108 ? -5.749 -12.122 -14.714 1.00 92.44 108 ASN A O 1
ATOM 852 N N . GLN A 1 109 ? -5.376 -10.799 -12.937 1.00 90.94 109 GLN A N 1
ATOM 853 C CA . GLN A 1 109 ? -6.764 -10.752 -12.460 1.00 90.94 109 GLN A CA 1
ATOM 854 C C . GLN A 1 109 ? -7.228 -9.303 -12.183 1.00 90.94 109 GLN A C 1
ATOM 856 O O . GLN A 1 109 ? -7.746 -9.020 -11.098 1.00 90.94 109 GLN A O 1
ATOM 861 N N . PRO A 1 110 ? -7.053 -8.366 -13.140 1.00 87.62 110 PRO A N 1
ATOM 862 C CA . PRO A 1 110 ? -7.377 -6.955 -12.929 1.00 87.62 110 PRO A CA 1
ATOM 863 C C . PRO A 1 110 ? -8.863 -6.722 -12.626 1.00 87.62 110 PRO A C 1
ATOM 865 O O . PRO A 1 110 ? -9.165 -5.912 -11.758 1.00 87.62 110 PRO A O 1
ATOM 868 N N . ASP A 1 111 ? -9.777 -7.472 -13.249 1.00 89.12 111 ASP A N 1
ATOM 869 C CA . ASP A 1 111 ? -11.226 -7.330 -13.026 1.00 89.12 111 ASP A CA 1
ATOM 870 C C . ASP A 1 111 ? -11.628 -7.698 -11.587 1.00 89.12 111 ASP A C 1
ATOM 872 O O . ASP A 1 111 ? -12.489 -7.065 -10.975 1.00 89.12 111 ASP A O 1
ATOM 876 N N . GLN A 1 112 ? -10.983 -8.723 -11.017 1.00 86.38 112 GLN A N 1
ATOM 877 C CA . GLN A 1 112 ? -11.212 -9.122 -9.630 1.00 86.38 112 GLN A CA 1
ATOM 878 C C . GLN A 1 112 ? -10.712 -8.034 -8.672 1.00 86.38 112 GLN A C 1
ATOM 880 O O . GLN A 1 112 ? -11.413 -7.672 -7.725 1.00 86.38 112 GLN A O 1
ATOM 885 N N . LEU A 1 113 ? -9.520 -7.490 -8.948 1.00 86.19 113 LEU A N 1
ATOM 886 C CA . LEU A 1 113 ? -8.934 -6.405 -8.168 1.00 86.19 113 LEU A CA 1
ATOM 887 C C . LEU A 1 113 ? -9.805 -5.147 -8.234 1.00 86.19 113 LEU A C 1
ATOM 889 O O . LEU A 1 113 ? -10.107 -4.568 -7.195 1.00 86.19 113 LEU A O 1
ATOM 893 N N . GLU A 1 114 ? -10.256 -4.756 -9.426 1.00 85.69 114 GLU A N 1
ATOM 894 C CA . GLU A 1 114 ? -11.179 -3.636 -9.614 1.00 85.69 114 GLU A CA 1
ATOM 895 C C . GLU A 1 114 ? -12.468 -3.849 -8.816 1.00 85.69 114 GLU A C 1
ATOM 897 O O . GLU A 1 114 ? -12.881 -2.962 -8.069 1.00 85.69 114 GLU A O 1
ATOM 902 N N . GLY A 1 115 ? -13.074 -5.036 -8.909 1.00 86.75 115 GLY A N 1
ATOM 903 C CA . GLY A 1 115 ? -14.290 -5.369 -8.172 1.00 86.75 115 GLY A CA 1
ATOM 904 C C . GLY A 1 115 ? -14.131 -5.198 -6.660 1.00 86.75 115 GLY A C 1
ATOM 905 O O . GLY A 1 115 ? -15.002 -4.609 -6.018 1.00 86.75 115 GLY A O 1
ATOM 906 N N . VAL A 1 116 ? -13.012 -5.654 -6.093 1.00 87.94 116 VAL A N 1
ATOM 907 C CA . VAL A 1 116 ? -12.709 -5.476 -4.665 1.00 87.94 116 VAL A CA 1
ATOM 908 C C . VAL A 1 116 ? -12.451 -4.011 -4.317 1.00 87.94 116 VAL A C 1
ATOM 910 O O . VAL A 1 116 ? -13.033 -3.507 -3.356 1.00 87.94 116 VAL A O 1
ATOM 913 N N . LEU A 1 117 ? -11.647 -3.297 -5.109 1.00 85.38 117 LEU A N 1
ATOM 914 C CA . LEU A 1 117 ? -11.359 -1.881 -4.870 1.00 85.38 117 LEU A CA 1
ATOM 915 C C . LEU A 1 117 ? -12.629 -1.022 -4.940 1.00 85.38 117 LEU A C 1
ATOM 917 O O . LEU A 1 117 ? -12.821 -0.138 -4.108 1.00 85.38 117 LEU A O 1
ATOM 921 N N . LEU A 1 118 ? -13.540 -1.303 -5.873 1.00 83.94 118 LEU A N 1
ATOM 922 C CA . LEU A 1 118 ? -14.832 -0.621 -5.962 1.00 83.94 118 LEU A CA 1
ATOM 923 C C . LEU A 1 118 ? -15.740 -0.940 -4.769 1.00 83.94 118 LEU A C 1
ATOM 925 O O . LEU A 1 118 ? -16.424 -0.042 -4.274 1.00 83.94 118 LEU A O 1
ATOM 929 N N . GLN A 1 119 ? -15.738 -2.187 -4.288 1.00 84.94 119 GLN A N 1
ATOM 930 C CA . GLN A 1 119 ? -16.520 -2.581 -3.112 1.00 84.94 119 GLN A CA 1
ATOM 931 C C . GLN A 1 119 ? -16.068 -1.838 -1.852 1.00 84.94 119 GLN A C 1
ATOM 933 O O . GLN A 1 119 ? -16.918 -1.323 -1.123 1.00 84.94 119 GLN A O 1
ATOM 938 N N . ILE A 1 120 ? -14.756 -1.725 -1.621 1.00 83.06 120 ILE A N 1
ATOM 939 C CA . ILE A 1 120 ? -14.230 -1.029 -0.436 1.00 83.06 120 ILE A CA 1
ATOM 940 C C . ILE A 1 120 ? -14.316 0.501 -0.565 1.00 83.06 120 ILE A C 1
ATOM 942 O O . ILE A 1 120 ? -14.518 1.197 0.426 1.00 83.06 120 ILE A O 1
ATOM 946 N N . ASN A 1 121 ? -14.231 1.052 -1.782 1.00 75.12 121 ASN A N 1
ATOM 947 C CA . ASN A 1 121 ? -14.265 2.499 -2.039 1.00 75.12 121 ASN A CA 1
ATOM 948 C C . ASN A 1 121 ? -15.686 3.112 -1.986 1.00 75.12 121 ASN A C 1
ATOM 950 O O . ASN A 1 121 ? -15.860 4.319 -2.145 1.00 75.12 121 ASN A O 1
ATOM 954 N N . GLY A 1 122 ? -16.731 2.309 -1.751 1.00 59.72 122 GLY A N 1
ATOM 955 C CA . GLY A 1 122 ? -18.140 2.731 -1.793 1.00 59.72 122 GLY A CA 1
ATOM 956 C C . GLY A 1 122 ? -18.593 3.739 -0.720 1.00 59.72 122 GLY A C 1
ATOM 957 O O . GLY A 1 122 ? -19.774 4.093 -0.675 1.00 59.72 122 GLY A O 1
ATOM 958 N N . HIS A 1 123 ? -17.702 4.226 0.149 1.00 58.31 123 HIS A N 1
ATOM 959 C CA . HIS A 1 123 ? -18.047 5.109 1.263 1.00 58.31 123 HIS A CA 1
ATOM 960 C C . HIS A 1 123 ? -17.227 6.404 1.246 1.00 58.31 123 HIS A C 1
ATOM 962 O O . HIS A 1 123 ? -16.015 6.374 1.411 1.00 58.31 123 HIS A O 1
ATOM 968 N N . LYS A 1 124 ? -17.913 7.555 1.164 1.00 57.25 124 LYS A N 1
ATOM 969 C CA . LYS A 1 124 ? -17.350 8.921 1.023 1.00 57.25 124 LYS A CA 1
ATOM 970 C C . LYS A 1 124 ? -16.298 9.361 2.058 1.00 57.25 124 LYS A C 1
ATOM 972 O O . LYS A 1 124 ? -15.710 10.421 1.898 1.00 57.25 124 LYS A O 1
ATOM 977 N N . GLU A 1 125 ? -16.090 8.594 3.117 1.00 62.72 125 GLU A N 1
ATOM 978 C CA . GLU A 1 125 ? -15.274 8.976 4.276 1.00 62.72 125 GLU A CA 1
ATOM 979 C C . GLU A 1 125 ? -14.041 8.064 4.460 1.00 62.72 125 GLU A C 1
ATOM 981 O O . GLU A 1 125 ? -13.426 8.068 5.523 1.00 62.72 125 GLU A O 1
ATOM 986 N N . ALA A 1 126 ? -13.786 7.125 3.536 1.00 65.94 126 ALA A N 1
ATOM 987 C CA . ALA A 1 126 ? -12.722 6.119 3.646 1.00 65.94 126 ALA A CA 1
ATOM 988 C C . ALA A 1 126 ? -11.862 6.206 2.414 1.00 65.94 126 ALA A C 1
ATOM 990 O O . ALA A 1 126 ? -12.370 6.394 1.311 1.00 65.94 126 ALA A O 1
ATOM 991 N N . ILE A 1 127 ? -10.567 6.039 2.627 1.00 69.94 127 ILE A N 1
ATOM 992 C CA . ILE A 1 127 ? -9.590 6.201 1.572 1.00 69.94 127 ILE A CA 1
ATOM 993 C C . ILE A 1 127 ? -8.826 4.883 1.481 1.00 69.94 127 ILE A C 1
ATOM 995 O O . ILE A 1 127 ? -8.031 4.592 2.379 1.00 69.94 127 ILE A O 1
ATOM 999 N N . PRO A 1 128 ? -9.072 4.064 0.442 1.00 79.94 128 PRO A N 1
ATOM 1000 C CA . PRO A 1 128 ? -8.101 3.063 0.046 1.00 79.94 128 PRO A CA 1
ATOM 1001 C C . PRO A 1 128 ? -6.865 3.792 -0.494 1.00 79.94 128 PRO A C 1
ATOM 1003 O O . PRO A 1 128 ? -6.950 4.592 -1.427 1.00 79.94 128 PRO A O 1
ATOM 1006 N N . ILE A 1 129 ? -5.720 3.544 0.127 1.00 80.44 129 ILE A N 1
ATOM 1007 C CA . ILE A 1 129 ? -4.420 4.083 -0.255 1.00 80.44 129 ILE A CA 1
ATOM 1008 C C . ILE A 1 129 ? -3.631 2.948 -0.895 1.00 80.44 129 ILE A C 1
ATOM 1010 O O . ILE A 1 129 ? -3.503 1.866 -0.326 1.00 80.44 129 ILE A O 1
ATOM 1014 N N . GLU A 1 130 ? -3.112 3.200 -2.092 1.00 85.81 130 GLU A N 1
ATOM 1015 C CA . GLU A 1 130 ? -2.316 2.239 -2.842 1.00 85.81 130 GLU A CA 1
ATOM 1016 C C . GLU A 1 130 ? -0.833 2.625 -2.795 1.00 85.81 130 GLU A C 1
ATOM 1018 O O . GLU A 1 130 ? -0.432 3.674 -3.303 1.00 85.81 130 GLU A O 1
ATOM 1023 N N . HIS A 1 131 ? -0.001 1.754 -2.231 1.00 89.81 131 HIS A N 1
ATOM 1024 C CA . HIS A 1 131 ? 1.450 1.898 -2.212 1.00 89.81 131 HIS A CA 1
ATOM 1025 C C . HIS A 1 131 ? 2.104 0.896 -3.174 1.00 89.81 131 HIS A C 1
ATOM 1027 O O . HIS A 1 131 ? 2.023 -0.320 -2.996 1.00 89.81 131 HIS A O 1
ATOM 1033 N N . ARG A 1 132 ? 2.828 1.397 -4.182 1.00 88.75 132 ARG A N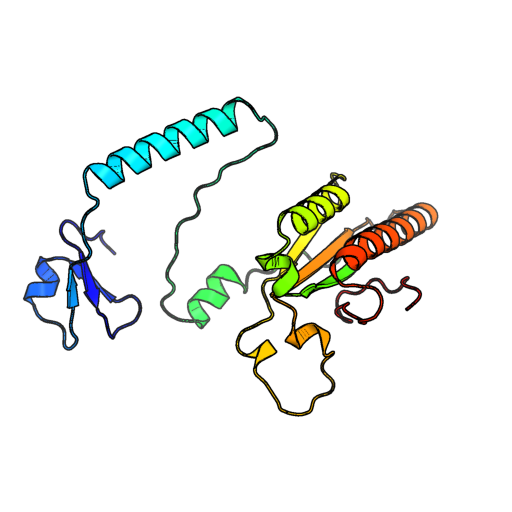 1
ATOM 1034 C CA . ARG A 1 132 ? 3.665 0.580 -5.083 1.00 88.75 132 ARG A CA 1
ATOM 1035 C C . ARG A 1 132 ? 5.089 0.508 -4.544 1.00 88.75 132 ARG A C 1
ATOM 1037 O O . ARG A 1 132 ? 5.960 1.258 -4.976 1.00 88.75 132 ARG A O 1
ATOM 1044 N N . VAL A 1 133 ? 5.283 -0.342 -3.540 1.00 85.50 133 VAL A N 1
ATOM 1045 C CA . VAL A 1 133 ? 6.504 -0.380 -2.707 1.00 85.50 133 VAL A CA 1
ATOM 1046 C C . VAL A 1 133 ? 7.200 -1.745 -2.673 1.00 85.50 133 VAL A C 1
ATOM 1048 O O . VAL A 1 133 ? 8.228 -1.889 -2.016 1.00 85.50 133 VAL A O 1
ATOM 1051 N N . ALA A 1 134 ? 6.657 -2.742 -3.370 1.00 88.19 134 ALA A N 1
ATOM 1052 C CA . ALA A 1 134 ? 7.209 -4.094 -3.441 1.00 88.19 134 ALA A CA 1
ATOM 1053 C C . ALA A 1 134 ? 7.763 -4.406 -4.849 1.00 88.19 134 ALA A C 1
ATOM 1055 O O . ALA A 1 134 ? 7.962 -3.490 -5.648 1.00 88.19 134 ALA A O 1
ATOM 1056 N N . ASP A 1 135 ? 8.034 -5.686 -5.134 1.00 89.94 135 ASP A N 1
ATOM 1057 C CA . ASP A 1 135 ? 8.710 -6.169 -6.352 1.00 89.94 135 ASP A CA 1
ATOM 1058 C C . ASP A 1 135 ? 10.190 -5.701 -6.490 1.00 89.94 135 ASP A C 1
ATOM 1060 O O . ASP A 1 135 ? 10.817 -5.210 -5.542 1.00 89.94 135 ASP A O 1
ATOM 1064 N N . GLY A 1 136 ? 10.823 -5.947 -7.640 1.00 90.19 136 GLY A N 1
ATOM 1065 C CA . GLY A 1 136 ? 12.187 -5.561 -7.978 1.00 90.19 136 GLY A CA 1
ATOM 1066 C C . GLY A 1 136 ? 13.225 -6.121 -7.008 1.00 90.19 136 GLY A C 1
ATOM 1067 O O . GLY A 1 136 ? 13.502 -7.322 -6.952 1.00 90.19 136 GLY A O 1
ATOM 1068 N N . HIS A 1 137 ? 13.859 -5.234 -6.240 1.00 91.12 137 HIS A N 1
ATOM 1069 C CA . HIS A 1 137 ? 14.840 -5.669 -5.248 1.00 91.12 137 HIS A CA 1
ATOM 1070 C C . HIS A 1 137 ? 14.182 -6.366 -4.047 1.00 91.12 137 HIS A C 1
ATOM 1072 O O . HIS A 1 137 ? 14.781 -7.257 -3.453 1.00 91.12 137 HIS A O 1
ATOM 1078 N N . VAL A 1 138 ? 12.934 -6.019 -3.713 1.00 90.56 138 VAL A N 1
ATOM 1079 C CA . VAL A 1 138 ? 12.201 -6.636 -2.598 1.00 90.56 138 VAL A CA 1
ATOM 1080 C C . VAL A 1 138 ? 11.866 -8.096 -2.910 1.00 90.56 138 VAL A C 1
ATOM 1082 O O . VAL A 1 138 ? 11.981 -8.940 -2.024 1.00 90.56 138 VAL A O 1
ATOM 1085 N N . SER A 1 139 ? 11.518 -8.427 -4.155 1.00 89.81 139 SER A N 1
ATOM 1086 C CA . SER A 1 139 ? 11.206 -9.803 -4.572 1.00 89.81 139 SER A CA 1
ATOM 1087 C C . SER A 1 139 ? 12.454 -10.666 -4.817 1.00 89.81 139 SER A C 1
ATOM 1089 O O . SER A 1 139 ? 12.407 -11.879 -4.620 1.00 89.81 139 SER A O 1
ATOM 1091 N N . SER A 1 140 ? 13.593 -10.064 -5.185 1.00 88.31 140 SER A N 1
ATOM 1092 C CA . SER A 1 140 ? 14.804 -10.796 -5.608 1.00 88.31 140 SER A CA 1
ATOM 1093 C C . SER A 1 140 ? 15.810 -11.148 -4.502 1.00 88.31 140 SER A C 1
ATOM 1095 O O . SER A 1 140 ? 16.735 -11.927 -4.748 1.00 88.31 140 SER A O 1
ATOM 1097 N N . ILE A 1 141 ? 15.669 -10.613 -3.284 1.00 85.75 141 ILE A N 1
ATOM 1098 C CA . ILE A 1 141 ? 16.584 -10.927 -2.173 1.00 85.75 141 ILE A CA 1
ATOM 1099 C C . ILE A 1 141 ? 16.356 -12.358 -1.666 1.00 85.75 141 ILE A C 1
ATOM 1101 O O . ILE A 1 141 ? 15.280 -12.703 -1.182 1.00 85.75 141 ILE A O 1
ATOM 1105 N N . THR A 1 142 ? 17.420 -13.163 -1.683 1.00 82.12 142 THR A N 1
ATOM 1106 C CA . THR A 1 142 ? 17.444 -14.551 -1.182 1.00 82.12 142 THR A CA 1
ATOM 1107 C C . THR A 1 142 ? 18.056 -14.693 0.215 1.00 82.12 142 THR A C 1
ATOM 1109 O O . THR A 1 142 ? 18.124 -15.794 0.759 1.00 82.12 142 THR A O 1
ATOM 1112 N N . GLN A 1 143 ? 18.522 -13.589 0.807 1.00 87.12 143 GLN A N 1
ATOM 1113 C CA . GLN A 1 143 ? 19.084 -13.581 2.157 1.00 87.12 143 GLN A CA 1
ATOM 1114 C C . GLN A 1 143 ? 17.999 -13.886 3.190 1.00 87.12 143 GLN A C 1
ATOM 1116 O O . GLN A 1 143 ? 16.880 -13.378 3.101 1.00 87.12 143 GLN A O 1
ATOM 1121 N N . ASN A 1 144 ? 18.351 -14.690 4.193 1.00 88.31 144 ASN A N 1
ATOM 1122 C CA . ASN A 1 144 ? 17.436 -15.022 5.273 1.00 88.31 144 ASN A CA 1
ATOM 1123 C C . ASN A 1 144 ? 17.164 -13.777 6.132 1.00 88.31 144 ASN A C 1
ATOM 1125 O O . ASN A 1 144 ? 18.098 -13.130 6.609 1.00 88.31 144 ASN A O 1
ATOM 1129 N N . SER A 1 145 ? 15.892 -13.444 6.325 1.00 90.25 145 SER A N 1
ATOM 1130 C CA . SER A 1 145 ? 15.457 -12.338 7.171 1.00 90.25 145 SER A CA 1
ATOM 1131 C C . SER A 1 145 ? 14.101 -12.652 7.796 1.00 90.25 145 SER A C 1
ATOM 1133 O O . SER A 1 145 ? 13.392 -13.551 7.357 1.00 90.25 145 SER A O 1
ATOM 1135 N N . SER A 1 146 ? 13.726 -11.890 8.821 1.00 91.19 146 SER A N 1
ATOM 1136 C CA . SER A 1 146 ? 12.417 -11.995 9.476 1.00 91.19 146 SER A CA 1
ATOM 1137 C C . SER A 1 146 ? 11.306 -11.242 8.733 1.00 91.19 146 SER A C 1
ATOM 1139 O O . SER A 1 146 ? 10.253 -10.982 9.310 1.00 91.19 146 SER A O 1
ATOM 1141 N N . ILE A 1 147 ? 11.548 -10.812 7.490 1.00 90.38 147 ILE A N 1
ATOM 1142 C CA . ILE A 1 147 ? 10.536 -10.116 6.692 1.00 90.38 147 ILE A CA 1
ATOM 1143 C C . ILE A 1 147 ? 9.492 -11.139 6.252 1.00 90.38 147 ILE A C 1
ATOM 1145 O O . ILE A 1 147 ? 9.838 -12.197 5.728 1.00 90.38 147 ILE A O 1
ATOM 1149 N N . ASN A 1 148 ? 8.220 -10.797 6.444 1.00 89.62 148 ASN A N 1
ATOM 1150 C CA . ASN A 1 148 ? 7.094 -11.608 6.001 1.00 89.62 148 ASN A CA 1
ATOM 1151 C C . ASN A 1 148 ? 7.232 -11.976 4.508 1.00 89.62 148 ASN A C 1
ATOM 1153 O O . ASN A 1 148 ? 7.466 -11.106 3.667 1.00 89.62 148 ASN A O 1
ATOM 1157 N N . LEU A 1 149 ? 7.073 -13.264 4.182 1.00 89.12 149 LEU A N 1
ATOM 1158 C CA . LEU A 1 149 ? 7.219 -13.795 2.825 1.00 89.12 149 LEU A CA 1
ATOM 1159 C C . LEU A 1 149 ? 6.231 -13.189 1.823 1.00 89.12 149 LEU A C 1
ATOM 1161 O O . LEU A 1 149 ? 6.567 -13.133 0.642 1.00 89.12 149 LEU A O 1
ATOM 1165 N N . ALA A 1 150 ? 5.081 -12.673 2.269 1.00 90.94 150 ALA A N 1
ATOM 1166 C CA . ALA A 1 150 ? 4.125 -11.976 1.405 1.00 90.94 150 ALA A CA 1
ATOM 1167 C C . ALA A 1 150 ? 4.769 -10.798 0.642 1.00 90.94 150 ALA A C 1
ATOM 1169 O O . ALA A 1 150 ? 4.432 -10.543 -0.513 1.00 90.94 150 ALA A O 1
ATOM 1170 N N . TRP A 1 151 ? 5.788 -10.142 1.219 1.00 92.06 151 TRP A N 1
ATOM 1171 C CA . TRP A 1 151 ? 6.560 -9.092 0.538 1.00 92.06 151 TRP A CA 1
ATOM 1172 C C . TRP A 1 151 ? 7.298 -9.574 -0.715 1.00 92.06 151 TRP A C 1
ATOM 1174 O O . TRP A 1 151 ? 7.615 -8.761 -1.580 1.00 92.06 151 TRP A O 1
ATOM 1184 N N . ARG A 1 152 ? 7.601 -10.875 -0.823 1.00 90.75 152 ARG A N 1
ATOM 1185 C CA . ARG A 1 152 ? 8.334 -11.436 -1.970 1.00 90.75 152 ARG A CA 1
ATOM 1186 C C . ARG A 1 152 ? 7.463 -11.580 -3.211 1.00 90.75 152 ARG A C 1
ATOM 1188 O O . ARG A 1 152 ? 8.000 -11.539 -4.311 1.00 90.75 152 ARG A O 1
ATOM 1195 N N . SER A 1 153 ? 6.155 -11.732 -3.035 1.00 91.06 153 SER A N 1
ATOM 1196 C CA . SER A 1 153 ? 5.188 -11.835 -4.129 1.00 91.06 153 SER A CA 1
ATOM 1197 C C . SER A 1 153 ? 4.370 -10.567 -4.338 1.00 91.06 153 SER A C 1
ATOM 1199 O O . SER A 1 153 ? 3.745 -10.436 -5.384 1.00 91.06 153 SER A O 1
ATOM 1201 N N . ALA A 1 154 ? 4.325 -9.658 -3.363 1.00 92.50 154 ALA A N 1
ATOM 1202 C CA . ALA A 1 154 ? 3.546 -8.432 -3.457 1.00 92.50 154 ALA A CA 1
ATOM 1203 C C . ALA A 1 154 ? 4.052 -7.504 -4.571 1.00 92.50 154 ALA A C 1
ATOM 1205 O O . ALA A 1 154 ? 5.257 -7.339 -4.759 1.00 92.50 154 ALA A O 1
ATOM 1206 N N . LEU A 1 155 ? 3.116 -6.843 -5.254 1.00 92.50 155 LEU A N 1
ATOM 1207 C CA . LEU A 1 155 ? 3.396 -5.672 -6.097 1.00 92.50 155 LEU A CA 1
ATOM 1208 C C . LEU A 1 155 ? 2.822 -4.397 -5.473 1.00 92.50 155 LEU A C 1
ATOM 1210 O O . LEU A 1 155 ? 3.394 -3.313 -5.603 1.00 92.50 155 LEU A O 1
ATOM 1214 N N . VAL A 1 156 ? 1.682 -4.533 -4.798 1.00 91.75 156 VAL A N 1
ATOM 1215 C CA . VAL A 1 156 ? 0.906 -3.421 -4.262 1.00 91.75 156 VAL A CA 1
ATOM 1216 C C . VAL A 1 156 ? 0.599 -3.686 -2.796 1.00 91.75 156 VAL A C 1
ATOM 1218 O O . VAL A 1 156 ? 0.184 -4.779 -2.432 1.00 91.75 156 VAL A O 1
ATOM 1221 N N . HIS A 1 157 ? 0.771 -2.677 -1.955 1.00 94.06 157 HIS A N 1
ATOM 1222 C CA . HIS A 1 157 ? 0.276 -2.661 -0.585 1.00 94.06 157 HIS A CA 1
ATOM 1223 C C . HIS A 1 157 ? -0.945 -1.745 -0.533 1.00 94.06 157 HIS A C 1
ATOM 1225 O O . HIS A 1 157 ? -0.846 -0.567 -0.870 1.00 94.06 157 HIS A O 1
ATOM 1231 N N . VAL A 1 158 ? -2.102 -2.301 -0.178 1.00 92.38 158 VAL A N 1
ATOM 1232 C CA . VAL A 1 158 ? -3.353 -1.547 -0.061 1.00 92.38 158 VAL A CA 1
ATOM 1233 C C . VAL A 1 158 ? -3.650 -1.326 1.410 1.00 92.38 158 VAL A C 1
ATOM 1235 O O . VAL A 1 158 ? -3.715 -2.286 2.177 1.00 92.38 158 VAL A O 1
ATOM 1238 N N . VAL A 1 159 ? -3.857 -0.068 1.782 1.00 92.12 159 VAL A N 1
ATOM 1239 C CA . VAL A 1 159 ? -4.231 0.353 3.132 1.00 92.12 159 VAL A CA 1
ATOM 1240 C C . VAL A 1 159 ? -5.630 0.933 3.083 1.00 92.12 159 VAL A C 1
ATOM 1242 O O . VAL A 1 159 ? -5.929 1.788 2.258 1.00 92.12 159 VAL A O 1
ATOM 1245 N N . TYR A 1 160 ? -6.489 0.496 3.984 1.00 91.00 160 TYR A N 1
ATOM 1246 C CA . TYR A 1 160 ? -7.789 1.086 4.220 1.00 91.00 160 TYR A CA 1
ATOM 1247 C C . TYR A 1 160 ? -7.732 1.891 5.515 1.00 91.00 160 TYR A C 1
ATOM 1249 O O . TYR A 1 160 ? -7.472 1.339 6.584 1.00 91.00 160 TYR A O 1
ATOM 1257 N N . ALA A 1 161 ? -7.955 3.200 5.417 1.00 88.94 161 ALA A N 1
ATOM 1258 C CA . ALA A 1 161 ? -7.838 4.112 6.548 1.00 88.94 161 ALA A CA 1
ATOM 1259 C C . ALA A 1 161 ? -9.180 4.767 6.895 1.00 88.94 161 ALA A C 1
ATOM 1261 O O . ALA A 1 161 ? -9.911 5.243 6.016 1.00 88.94 161 ALA A O 1
ATOM 1262 N N . ARG A 1 162 ? -9.476 4.850 8.197 1.00 88.62 162 ARG A N 1
ATOM 1263 C CA . ARG A 1 162 ? -10.527 5.715 8.752 1.00 88.62 162 ARG A CA 1
ATOM 1264 C C . ARG A 1 162 ? -9.972 6.519 9.905 1.00 88.62 162 ARG A C 1
ATOM 1266 O O . ARG A 1 162 ? -9.398 5.955 10.831 1.00 88.62 162 ARG A O 1
ATOM 1273 N N . ALA A 1 163 ? -10.232 7.813 9.865 1.00 87.44 163 ALA A N 1
ATOM 1274 C CA . ALA A 1 163 ? -9.983 8.702 10.979 1.00 87.44 163 ALA A CA 1
ATOM 1275 C C . ALA A 1 163 ? -11.291 9.049 11.698 1.00 87.44 163 ALA A C 1
ATOM 1277 O O . ALA A 1 163 ? -12.376 8.938 11.118 1.00 87.44 163 ALA A O 1
ATOM 1278 N N . TRP A 1 164 ? -11.189 9.500 12.943 1.00 88.75 164 TRP A N 1
ATOM 1279 C CA . TRP A 1 164 ? -12.300 10.109 13.671 1.00 88.75 164 TRP A CA 1
ATOM 1280 C C . TRP A 1 164 ? -11.824 11.310 14.489 1.00 88.75 164 TRP A C 1
ATOM 1282 O O . TRP A 1 164 ? -10.630 11.514 14.683 1.00 88.75 164 TRP A O 1
ATOM 1292 N N . LEU A 1 165 ? -12.779 12.126 14.937 1.00 89.69 165 LEU A N 1
ATOM 1293 C CA . LEU A 1 165 ? -12.522 13.284 15.797 1.00 89.69 165 LEU A CA 1
ATOM 1294 C C . LEU A 1 165 ? -12.524 12.869 17.273 1.00 89.69 165 LEU A C 1
ATOM 1296 O O . LEU A 1 165 ? -13.238 11.927 17.632 1.00 89.69 165 LEU A O 1
ATOM 1300 N N . ASP A 1 166 ? -11.808 13.600 18.124 1.00 90.19 166 ASP A N 1
ATOM 1301 C CA . ASP A 1 166 ? -11.663 13.314 19.562 1.00 90.19 166 ASP A CA 1
ATOM 1302 C C . ASP A 1 166 ? -13.015 13.204 20.296 1.00 90.19 166 ASP A C 1
ATOM 1304 O O . ASP A 1 166 ? -13.178 12.420 21.231 1.00 90.19 166 ASP A O 1
ATOM 1308 N N . GLU A 1 167 ? -14.028 13.954 19.855 1.00 92.69 167 GLU A N 1
ATOM 1309 C CA . GLU A 1 167 ? -15.391 13.933 20.400 1.00 92.69 167 GLU A CA 1
ATOM 1310 C C . GLU A 1 167 ? -16.232 12.709 19.983 1.00 92.69 167 GLU A C 1
ATOM 1312 O O . GLU A 1 167 ? -17.379 12.555 20.422 1.00 92.69 167 GLU A O 1
ATOM 1317 N N . THR A 1 168 ? -15.701 11.829 19.130 1.00 93.19 168 THR A N 1
ATOM 1318 C CA . THR A 1 168 ? -16.420 10.648 18.636 1.00 93.19 168 THR A CA 1
ATOM 1319 C C . THR A 1 168 ? -16.693 9.675 19.778 1.00 93.19 168 THR A C 1
ATOM 1321 O O . THR A 1 168 ? -15.786 9.207 20.457 1.00 93.19 168 THR A O 1
ATOM 1324 N N . SER A 1 169 ? -17.961 9.309 19.983 1.00 96.25 169 SER A N 1
ATOM 1325 C CA . SER A 1 169 ? -18.321 8.381 21.061 1.00 96.25 169 SER A CA 1
ATOM 1326 C C . SER A 1 169 ? -17.698 6.990 20.873 1.00 96.25 169 SER A C 1
ATOM 1328 O O . SER A 1 169 ? -17.609 6.486 19.752 1.00 96.25 169 SER A O 1
ATOM 1330 N N . THR A 1 170 ? -17.403 6.296 21.974 1.00 95.38 170 THR A N 1
ATOM 1331 C CA . THR A 1 170 ? -16.880 4.915 21.959 1.00 95.38 170 THR A CA 1
ATOM 1332 C C . THR A 1 170 ? -17.749 3.951 21.145 1.00 95.38 170 THR A C 1
ATOM 1334 O O . THR A 1 170 ? -17.240 3.046 20.491 1.00 95.38 170 THR A O 1
ATOM 1337 N N . LYS A 1 171 ? -19.075 4.143 21.141 1.00 96.56 171 LYS A N 1
ATOM 1338 C CA . LYS A 1 171 ? -19.994 3.312 20.350 1.00 96.56 171 LYS A CA 1
ATOM 1339 C C . LYS A 1 171 ? -19.773 3.489 18.847 1.00 96.56 171 LYS A C 1
ATOM 1341 O O . LYS A 1 171 ? -19.845 2.511 18.107 1.00 96.56 171 LYS A O 1
ATOM 1346 N N . GLU A 1 172 ? -19.532 4.718 18.400 1.00 93.44 172 GLU A N 1
ATOM 1347 C CA . GLU A 1 172 ? -19.224 4.989 16.996 1.00 93.44 172 GLU A CA 1
ATOM 1348 C C . GLU A 1 172 ? -17.806 4.522 16.644 1.00 93.44 172 GLU A C 1
ATOM 1350 O O . GLU A 1 172 ? -17.646 3.847 15.632 1.00 93.44 172 GLU A O 1
ATOM 1355 N N . GLN A 1 173 ? -16.814 4.720 17.521 1.00 93.56 173 GLN A N 1
ATOM 1356 C CA . GLN A 1 173 ? -15.462 4.160 17.345 1.00 93.56 173 GLN A CA 1
ATOM 1357 C C . GLN A 1 173 ? -15.494 2.631 17.160 1.00 93.56 173 GLN A C 1
ATOM 1359 O O . GLN A 1 173 ? -14.897 2.097 16.230 1.00 93.56 173 GLN A O 1
ATOM 1364 N N . GLN A 1 174 ? -16.271 1.908 17.974 1.00 93.62 174 GLN A N 1
ATOM 1365 C CA . GLN A 1 174 ? -16.438 0.454 17.837 1.00 93.62 174 GLN A CA 1
ATOM 1366 C C . GLN A 1 174 ? -17.119 0.042 16.526 1.00 93.62 174 GLN A C 1
ATOM 1368 O O . GLN A 1 174 ? -16.819 -1.021 15.981 1.00 93.62 174 GLN A O 1
ATOM 1373 N N . LYS A 1 175 ? -18.062 0.844 16.017 1.00 92.50 175 LYS A N 1
ATOM 1374 C CA . LYS A 1 175 ? -18.669 0.594 14.703 1.00 92.50 175 LYS A CA 1
ATOM 1375 C C . LYS A 1 175 ? -17.661 0.814 13.579 1.00 92.50 175 LYS A C 1
ATOM 1377 O O . LYS A 1 175 ? -17.652 0.019 12.645 1.00 92.50 175 LYS A O 1
ATOM 1382 N N . LEU A 1 176 ? -16.829 1.852 13.679 1.00 90.69 176 LEU A N 1
ATOM 1383 C CA . LEU A 1 176 ? -15.755 2.122 12.724 1.00 90.69 176 LEU A CA 1
ATOM 1384 C C . LEU A 1 176 ? -14.730 0.987 12.713 1.00 90.69 176 LEU A C 1
ATOM 1386 O O . LEU A 1 176 ? -14.405 0.501 11.634 1.00 90.69 176 LEU A O 1
ATOM 1390 N N . ALA A 1 177 ? -14.315 0.503 13.888 1.00 91.88 177 ALA A N 1
ATOM 1391 C CA . ALA A 1 177 ? -13.411 -0.638 14.009 1.00 91.88 177 ALA A CA 1
ATOM 1392 C C . ALA A 1 177 ? -13.964 -1.883 13.310 1.00 91.88 177 ALA A C 1
ATOM 1394 O O . ALA A 1 177 ? -13.357 -2.387 12.373 1.00 91.88 177 ALA A O 1
ATOM 1395 N N . LYS A 1 178 ? -15.195 -2.288 13.650 1.00 92.44 178 LYS A N 1
ATOM 1396 C CA . LYS A 1 178 ? -15.870 -3.419 12.987 1.00 92.44 178 LYS A CA 1
ATOM 1397 C C . LYS A 1 178 ? -16.019 -3.227 11.480 1.00 92.44 178 LYS A C 1
ATOM 1399 O O . LYS A 1 178 ? -16.011 -4.195 10.725 1.00 92.44 178 LYS A O 1
ATOM 1404 N N . HIS A 1 179 ? -16.230 -1.989 11.038 1.00 9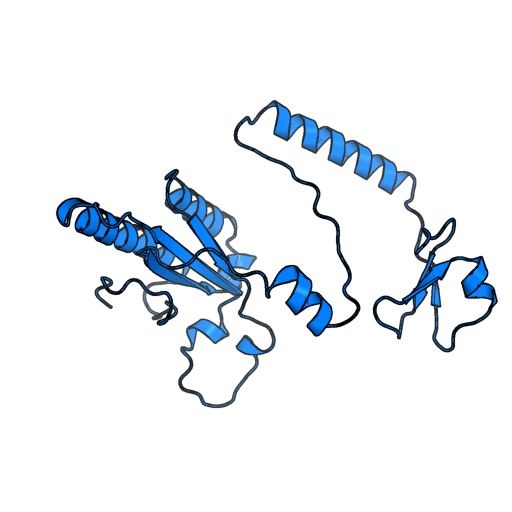0.25 179 HIS A N 1
ATOM 1405 C CA . HIS A 1 179 ? -16.332 -1.688 9.621 1.00 90.25 179 HIS A CA 1
ATOM 1406 C C . HIS A 1 179 ? -14.988 -1.871 8.913 1.00 90.25 179 HIS A C 1
ATOM 1408 O O . HIS A 1 179 ? -14.990 -2.470 7.842 1.00 90.25 179 HIS A O 1
ATOM 1414 N N . ILE A 1 180 ? -13.879 -1.399 9.496 1.00 90.50 180 ILE A N 1
ATOM 1415 C CA . ILE A 1 180 ? -12.531 -1.597 8.942 1.00 90.50 180 ILE A CA 1
ATOM 1416 C C . ILE A 1 180 ? -12.213 -3.080 8.839 1.00 90.50 180 ILE A C 1
ATOM 1418 O O . ILE A 1 180 ? -11.903 -3.518 7.735 1.00 90.50 180 ILE A O 1
ATOM 1422 N N . THR A 1 181 ? -12.402 -3.854 9.910 1.00 91.75 181 THR A N 1
ATOM 1423 C CA . THR A 1 181 ? -12.160 -5.306 9.894 1.00 91.75 181 THR A CA 1
ATOM 1424 C C . THR A 1 181 ? -12.894 -5.970 8.729 1.00 91.75 181 THR A C 1
ATOM 1426 O O . THR A 1 181 ? -12.298 -6.689 7.937 1.00 91.75 181 THR A O 1
ATOM 1429 N N . LYS A 1 182 ? -14.163 -5.606 8.505 1.00 90.12 182 LYS A N 1
ATOM 1430 C CA . LYS A 1 182 ? -14.939 -6.109 7.364 1.00 90.12 182 LYS A CA 1
ATOM 1431 C C . LYS A 1 182 ? -14.388 -5.686 5.992 1.00 90.12 182 LYS A C 1
ATOM 1433 O O . LYS A 1 182 ? -14.522 -6.435 5.031 1.00 90.12 182 LYS A O 1
ATOM 1438 N N . GLN A 1 183 ? -13.828 -4.484 5.850 1.00 88.94 183 GLN A N 1
ATOM 1439 C CA . GLN A 1 183 ? -13.205 -4.075 4.579 1.00 88.94 183 GLN A CA 1
ATOM 1440 C C . GLN A 1 183 ? -11.903 -4.828 4.322 1.00 88.94 183 GLN A C 1
ATOM 1442 O O . GLN A 1 183 ? -11.601 -5.175 3.182 1.00 88.94 183 GLN A O 1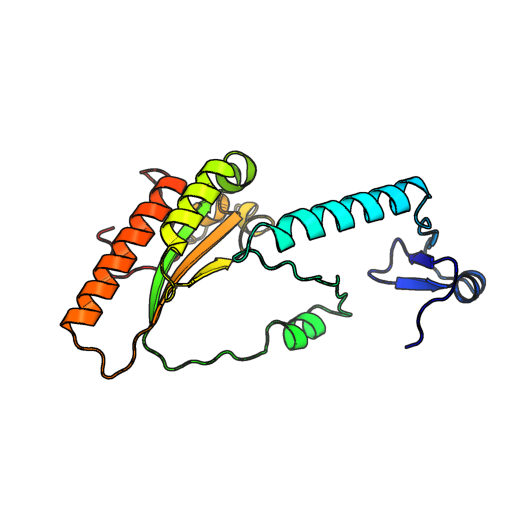
ATOM 1447 N N . VAL A 1 184 ? -11.157 -5.111 5.382 1.00 89.06 184 VAL A N 1
ATOM 1448 C CA . VAL A 1 184 ? -9.929 -5.894 5.308 1.00 89.06 184 VAL A CA 1
ATOM 1449 C C . VAL A 1 184 ? -10.228 -7.361 4.968 1.00 89.06 184 VAL A C 1
ATOM 1451 O O . VAL A 1 184 ? -9.553 -7.927 4.112 1.00 89.06 184 VAL A O 1
ATOM 1454 N N . GLU A 1 185 ? -11.305 -7.940 5.507 1.00 89.19 185 GLU A N 1
ATOM 1455 C CA . GLU A 1 185 ? -11.815 -9.260 5.093 1.00 89.19 185 GLU A CA 1
ATOM 1456 C C . GLU A 1 185 ? -12.130 -9.308 3.586 1.00 89.19 185 GLU A C 1
ATOM 1458 O O . GLU A 1 185 ? -11.830 -10.293 2.913 1.00 89.19 185 GLU A O 1
ATOM 1463 N N . ILE A 1 186 ? -12.701 -8.233 3.025 1.00 89.06 186 ILE A N 1
ATOM 1464 C CA . ILE A 1 186 ? -12.951 -8.137 1.577 1.00 89.06 186 ILE A CA 1
ATOM 1465 C C . ILE A 1 186 ? -11.624 -8.098 0.805 1.00 89.06 186 ILE A C 1
ATOM 1467 O O . ILE A 1 186 ? -11.496 -8.767 -0.220 1.00 89.06 186 ILE A O 1
ATOM 1471 N N . LEU A 1 187 ? -10.622 -7.357 1.294 1.00 87.69 187 LEU A N 1
ATOM 1472 C CA . LEU A 1 187 ? -9.288 -7.327 0.684 1.00 87.69 187 LEU A CA 1
ATOM 1473 C C . LEU A 1 187 ? -8.610 -8.704 0.703 1.00 87.69 187 LEU A C 1
ATOM 1475 O O . LEU A 1 187 ? -7.921 -9.047 -0.253 1.00 87.69 187 LEU A O 1
ATOM 1479 N N . GLN A 1 188 ? -8.835 -9.513 1.738 1.00 87.69 188 GLN A N 1
ATOM 1480 C CA . GLN A 1 188 ? -8.249 -10.851 1.871 1.00 87.69 188 GLN A CA 1
ATOM 1481 C C . GLN A 1 188 ? -8.735 -11.847 0.802 1.00 87.69 188 GLN A C 1
ATOM 1483 O O . GLN A 1 188 ? -8.020 -12.785 0.446 1.00 87.69 188 GLN A O 1
ATOM 1488 N N . ILE A 1 189 ? -9.904 -11.607 0.192 1.00 84.19 189 ILE A N 1
ATOM 1489 C CA . ILE A 1 189 ? -10.373 -12.372 -0.981 1.00 84.19 189 ILE A CA 1
ATOM 1490 C C . ILE A 1 189 ? -9.329 -12.330 -2.113 1.00 84.19 189 ILE A C 1
ATOM 1492 O O . ILE A 1 189 ? -9.226 -13.264 -2.911 1.00 84.19 189 ILE A O 1
ATOM 1496 N N . MET A 1 190 ? -8.536 -11.256 -2.178 1.00 80.31 190 MET A N 1
ATOM 1497 C CA . MET A 1 190 ? -7.508 -11.050 -3.195 1.00 80.31 190 MET A CA 1
ATOM 1498 C C . MET A 1 190 ? -6.191 -11.753 -2.898 1.00 80.31 190 MET A C 1
ATOM 1500 O O . MET A 1 190 ? -5.274 -11.610 -3.693 1.00 80.31 190 MET A O 1
ATOM 1504 N N . THR A 1 191 ? -6.025 -12.439 -1.774 1.00 74.81 191 THR A N 1
ATOM 1505 C CA . THR A 1 191 ? -4.700 -12.918 -1.350 1.00 74.81 191 THR A CA 1
ATOM 1506 C C . THR A 1 191 ? -4.684 -14.380 -0.912 1.00 74.81 191 THR A C 1
ATOM 1508 O O . THR A 1 191 ? -3.619 -14.999 -0.868 1.00 74.81 191 THR A O 1
ATOM 1511 N N . GLY A 1 192 ? -5.866 -14.984 -0.766 1.00 67.12 192 GLY A N 1
ATOM 1512 C CA . GLY A 1 192 ? -6.051 -16.414 -0.538 1.00 67.12 192 GLY A CA 1
ATOM 1513 C C . GLY A 1 192 ? -5.884 -16.825 0.927 1.00 67.12 192 GLY A C 1
ATOM 1514 O O . GLY A 1 192 ? -5.210 -16.173 1.717 1.00 67.12 192 GLY A O 1
ATOM 1515 N N . ASP A 1 193 ? -6.484 -17.959 1.286 1.00 57.97 193 ASP A N 1
ATOM 1516 C CA . ASP A 1 193 ? -6.776 -18.346 2.678 1.00 57.97 193 ASP A CA 1
ATOM 1517 C C . ASP A 1 193 ? -5.559 -18.743 3.551 1.00 57.97 193 ASP A C 1
ATOM 1519 O O . ASP A 1 193 ? -5.740 -19.281 4.640 1.00 57.97 193 ASP A O 1
ATOM 1523 N N . CYS A 1 194 ? -4.309 -18.578 3.098 1.00 52.56 194 CYS A N 1
ATOM 1524 C CA . CYS A 1 194 ? -3.143 -19.211 3.746 1.00 52.56 194 CYS A CA 1
ATOM 1525 C C . CYS A 1 194 ? -1.923 -18.311 3.991 1.00 52.56 194 CYS A C 1
ATOM 1527 O O . CYS A 1 194 ? -0.913 -18.813 4.490 1.00 52.56 194 CYS A O 1
ATOM 1529 N N . GLN A 1 195 ? -1.960 -17.021 3.653 1.00 59.66 195 GLN A N 1
ATOM 1530 C CA . GLN A 1 195 ? -0.826 -16.123 3.894 1.00 59.66 195 GLN A CA 1
ATOM 1531 C C . GLN A 1 195 ? -1.235 -14.979 4.813 1.00 59.66 195 GLN A C 1
ATOM 1533 O O . GLN A 1 195 ? -2.129 -14.221 4.477 1.00 59.66 195 GLN A O 1
ATOM 1538 N N . LEU A 1 196 ? -0.540 -14.849 5.951 1.00 66.50 196 LEU A N 1
ATOM 1539 C CA . LEU A 1 196 ? -0.487 -13.592 6.693 1.00 66.50 196 LEU A CA 1
ATOM 1540 C C . LEU A 1 196 ? 0.186 -12.578 5.779 1.00 66.50 196 LEU A C 1
ATOM 1542 O O . LEU A 1 196 ? 1.375 -12.675 5.487 1.00 66.50 196 LEU A O 1
ATOM 1546 N N . ASP A 1 197 ? -0.580 -11.630 5.299 1.00 85.38 197 ASP A N 1
ATOM 1547 C CA . ASP A 1 197 ? -0.243 -10.768 4.177 1.00 85.38 197 ASP A CA 1
ATOM 1548 C C . ASP A 1 197 ? -0.549 -9.303 4.496 1.00 85.38 197 ASP A C 1
ATOM 1550 O O . ASP A 1 197 ? -0.449 -8.434 3.638 1.00 85.38 197 ASP A O 1
ATOM 1554 N N . ALA A 1 198 ? -0.848 -8.997 5.755 1.00 91.12 198 ALA A N 1
ATOM 1555 C CA . A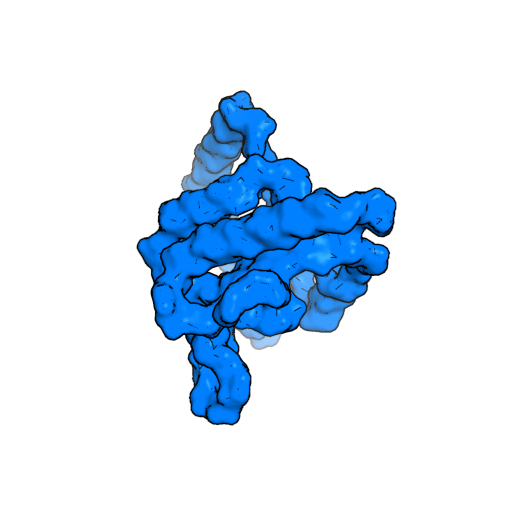LA A 1 198 ? -0.873 -7.638 6.257 1.00 91.12 198 ALA A CA 1
ATOM 1556 C C . ALA A 1 198 ? 0.541 -7.108 6.538 1.00 91.12 198 ALA A C 1
ATOM 1558 O O . ALA A 1 198 ? 1.473 -7.843 6.896 1.00 91.12 198 ALA A O 1
ATOM 1559 N N . TYR A 1 199 ? 0.694 -5.788 6.437 1.00 93.31 199 TYR A N 1
ATOM 1560 C CA . TYR A 1 199 ? 1.882 -5.106 6.926 1.00 93.31 199 TYR A CA 1
ATOM 1561 C C . TYR A 1 199 ? 1.659 -4.655 8.370 1.00 93.31 199 TYR A C 1
ATOM 1563 O O . TYR A 1 199 ? 0.867 -3.758 8.623 1.00 93.31 199 TYR A O 1
ATOM 1571 N N . MET A 1 200 ? 2.398 -5.247 9.312 1.00 92.06 200 MET A N 1
ATOM 1572 C CA . MET A 1 200 ? 2.201 -5.064 10.760 1.00 92.06 200 MET A CA 1
ATOM 1573 C C . MET A 1 200 ? 2.197 -3.602 11.244 1.00 92.06 200 MET A C 1
ATOM 1575 O O . MET A 1 200 ? 1.570 -3.304 12.253 1.00 92.06 200 MET A O 1
ATOM 1579 N N . ASN A 1 201 ? 2.876 -2.681 10.556 1.00 94.06 201 ASN A N 1
ATOM 1580 C CA . ASN A 1 201 ? 2.881 -1.268 10.958 1.00 94.06 201 ASN A CA 1
ATOM 1581 C C . ASN A 1 201 ? 1.623 -0.501 10.504 1.00 94.06 201 ASN A C 1
ATOM 1583 O O . ASN A 1 201 ? 1.404 0.616 10.959 1.00 94.06 201 ASN A O 1
ATOM 1587 N N . GLU A 1 202 ? 0.816 -1.081 9.614 1.00 93.81 202 GLU A N 1
ATOM 1588 C CA . GLU A 1 202 ? -0.402 -0.493 9.039 1.00 93.81 202 GLU A CA 1
ATOM 1589 C C . GLU A 1 202 ? -1.528 -1.549 8.982 1.00 93.81 202 GLU A C 1
ATOM 1591 O O . GLU A 1 202 ? -2.258 -1.665 7.996 1.00 93.81 202 GLU A O 1
ATOM 1596 N N . VAL A 1 203 ? -1.615 -2.387 10.018 1.00 92.19 203 VAL A N 1
ATOM 1597 C CA . VAL A 1 203 ? -2.581 -3.492 10.149 1.00 92.19 203 VAL A CA 1
ATOM 1598 C C . VAL A 1 203 ? -3.789 -3.075 10.983 1.00 92.19 203 VAL A C 1
ATOM 1600 O O . VAL A 1 203 ? -3.693 -2.131 11.771 1.00 92.19 203 VAL A O 1
ATOM 1603 N N . ASP A 1 204 ? -4.904 -3.796 10.839 1.00 93.25 204 ASP A N 1
ATOM 1604 C CA . ASP A 1 204 ? -6.034 -3.648 11.747 1.00 93.25 204 ASP A CA 1
ATOM 1605 C C . ASP A 1 204 ? -5.758 -4.456 13.027 1.00 93.25 204 ASP A C 1
ATOM 1607 O O . ASP A 1 204 ? -5.690 -5.682 12.989 1.00 93.25 204 ASP A O 1
ATOM 1611 N N . PRO A 1 205 ? -5.589 -3.801 14.190 1.00 91.75 205 PRO A N 1
ATOM 1612 C CA . PRO A 1 205 ? -5.312 -4.492 15.446 1.00 91.75 205 PRO A CA 1
ATOM 1613 C C . PRO A 1 205 ? -6.499 -5.321 15.962 1.00 91.75 205 PRO A C 1
ATOM 1615 O O . PRO A 1 205 ? -6.360 -5.999 16.979 1.00 91.75 205 PRO A O 1
ATOM 1618 N N . ASN A 1 206 ? -7.672 -5.220 15.330 1.00 92.69 206 ASN A N 1
ATOM 1619 C CA . ASN A 1 206 ? -8.872 -5.969 15.698 1.00 92.69 206 ASN A CA 1
ATOM 1620 C C . ASN A 1 206 ? -9.057 -7.249 14.873 1.00 92.69 206 ASN A C 1
ATOM 1622 O O . ASN A 1 206 ? -10.029 -7.972 15.111 1.00 92.69 206 ASN A O 1
ATOM 1626 N N . GLU A 1 207 ? -8.170 -7.525 13.913 1.00 87.69 207 GLU A N 1
ATOM 1627 C CA . GLU A 1 207 ? -8.187 -8.791 13.186 1.00 87.69 207 GLU A CA 1
ATOM 1628 C C . GLU A 1 207 ? -7.924 -9.954 14.156 1.00 87.69 207 GLU A C 1
ATOM 1630 O O . GLU A 1 207 ? -7.118 -9.823 15.081 1.00 87.69 207 GLU A O 1
ATOM 1635 N N . PRO A 1 208 ? -8.640 -11.081 14.007 1.00 81.38 208 PRO A N 1
ATOM 1636 C CA . PRO A 1 208 ? -8.463 -12.223 14.897 1.00 81.38 208 PRO A CA 1
ATOM 1637 C C . PRO A 1 208 ? -7.110 -12.928 14.712 1.00 81.38 208 PRO A C 1
ATOM 1639 O O . PRO A 1 208 ? -6.655 -13.569 15.662 1.00 81.38 208 PRO A O 1
ATOM 1642 N N . ASP A 1 209 ? -6.505 -12.803 13.524 1.00 68.19 209 ASP A N 1
ATOM 1643 C CA . ASP A 1 209 ? -5.304 -13.513 13.067 1.00 68.19 209 ASP A CA 1
ATOM 1644 C C . ASP A 1 209 ? -4.212 -12.547 12.574 1.00 68.19 209 ASP A C 1
ATOM 1646 O O . ASP A 1 209 ? -4.552 -11.581 11.852 1.00 68.19 209 ASP A O 1
#